Protein AF-0000000076641784 (afdb_homodimer)

Structure (mmCIF, N/CA/C/O backbone):
data_AF-0000000076641784-model_v1
#
loop_
_entity.id
_entity.type
_entity.pdbx_description
1 polymer 'Catechol 2,3-dioxygenase'
#
loop_
_atom_site.group_PDB
_atom_site.id
_atom_site.type_symbol
_atom_site.label_atom_id
_atom_site.label_alt_id
_atom_site.label_comp_id
_atom_site.label_asym_id
_atom_site.label_entity_id
_atom_site.label_seq_id
_atom_site.pdbx_PDB_ins_code
_atom_site.Cartn_x
_atom_site.Cartn_y
_atom_site.Cartn_z
_atom_site.occupancy
_atom_site.B_iso_or_equiv
_atom_site.auth_seq_id
_atom_site.auth_comp_id
_atom_site.auth_asym_id
_atom_site.auth_atom_id
_atom_site.pdbx_PDB_model_num
ATOM 1 N N . MET A 1 1 ? -18.406 -60.719 -30.938 1 53.62 1 MET A N 1
ATOM 2 C CA . MET A 1 1 ? -18.812 -59.406 -30.469 1 53.62 1 MET A CA 1
ATOM 3 C C . MET A 1 1 ? -17.891 -58.906 -29.375 1 53.62 1 MET A C 1
ATOM 5 O O . MET A 1 1 ? -17.922 -59.406 -28.25 1 53.62 1 MET A O 1
ATOM 9 N N . LEU A 1 2 ? -16.641 -58.375 -29.719 1 59.78 2 LEU A N 1
ATOM 10 C CA . LEU A 1 2 ? -15.594 -57.844 -28.859 1 59.78 2 LEU A CA 1
ATOM 11 C C . LEU A 1 2 ? -16.016 -56.531 -28.219 1 59.78 2 LEU A C 1
ATOM 13 O O . LEU A 1 2 ? -16.25 -55.531 -28.922 1 59.78 2 LEU A O 1
ATOM 17 N N . LEU A 1 3 ? -16.609 -56.562 -26.984 1 60.97 3 LEU A N 1
ATOM 18 C CA . LEU A 1 3 ? -16.922 -55.375 -26.203 1 60.97 3 LEU A CA 1
ATOM 19 C C . LEU A 1 3 ? -15.648 -54.656 -25.797 1 60.97 3 LEU A C 1
ATOM 21 O O . LEU A 1 3 ? -14.836 -55.156 -25.047 1 60.97 3 LEU A O 1
ATOM 25 N N . LEU A 1 4 ? -15.227 -53.656 -26.672 1 60.09 4 LEU A N 1
ATOM 26 C CA . LEU A 1 4 ? -14.18 -52.688 -26.281 1 60.09 4 LEU A CA 1
ATOM 27 C C . LEU A 1 4 ? -14.625 -51.875 -25.094 1 60.09 4 LEU A C 1
ATOM 29 O O . LEU A 1 4 ? -15.555 -51.062 -25.188 1 60.09 4 LEU A O 1
ATOM 33 N N . LEU A 1 5 ? -14.328 -52.344 -23.812 1 61.12 5 LEU A N 1
ATOM 34 C CA . LEU A 1 5 ? -14.477 -51.5 -22.641 1 61.12 5 LEU A CA 1
ATOM 35 C C . LEU A 1 5 ? -13.555 -50.281 -22.703 1 61.12 5 LEU A C 1
ATOM 37 O O . LEU A 1 5 ? -12.328 -50.438 -22.656 1 61.12 5 LEU A O 1
ATOM 41 N N . LEU A 1 6 ? -14.016 -49.219 -23.266 1 61.56 6 LEU A N 1
ATOM 42 C CA . LEU A 1 6 ? -13.289 -47.938 -23.109 1 61.56 6 LEU A CA 1
ATOM 43 C C . LEU A 1 6 ? -13.172 -47.562 -21.641 1 61.56 6 LEU A C 1
ATOM 45 O O . LEU A 1 6 ? -14.18 -47.312 -20.969 1 61.56 6 LEU A O 1
ATOM 49 N N . CYS A 1 7 ? -12.102 -47.938 -20.984 1 58.62 7 CYS A N 1
ATOM 50 C CA . CYS A 1 7 ? -11.797 -47.375 -19.672 1 58.62 7 CYS A CA 1
ATOM 51 C C . CYS A 1 7 ? -11.562 -45.875 -19.734 1 58.62 7 CYS A C 1
ATOM 53 O O . CYS A 1 7 ? -10.586 -45.438 -20.328 1 58.62 7 CYS A O 1
ATOM 55 N N . PHE A 1 8 ? -12.562 -45.062 -19.547 1 61.06 8 PHE A N 1
ATOM 56 C CA . PHE A 1 8 ? -12.344 -43.625 -19.312 1 61.06 8 PHE A CA 1
ATOM 57 C C . PHE A 1 8 ? -11.5 -43.406 -18.062 1 61.06 8 PHE A C 1
ATOM 59 O O . PHE A 1 8 ? -11.977 -43.594 -16.938 1 61.06 8 PHE A O 1
ATOM 66 N N . SER A 1 9 ? -10.219 -43.5 -18.188 1 54.03 9 SER A N 1
ATOM 67 C CA . SER A 1 9 ? -9.414 -43.031 -17.078 1 54.03 9 SER A CA 1
ATOM 68 C C . SER A 1 9 ? -9.781 -41.594 -16.688 1 54.03 9 SER A C 1
ATOM 70 O O . SER A 1 9 ? -9.633 -40.688 -17.5 1 54.03 9 SER A O 1
ATOM 72 N N . VAL A 1 10 ? -10.75 -41.438 -15.867 1 55.56 10 VAL A N 1
ATOM 73 C CA . VAL A 1 10 ? -10.891 -40.125 -15.234 1 55.56 10 VAL A CA 1
ATOM 74 C C . VAL A 1 10 ? -9.555 -39.688 -14.641 1 55.56 10 VAL A C 1
ATOM 76 O O . VAL A 1 10 ? -9.078 -40.281 -13.672 1 55.56 10 VAL A O 1
ATOM 79 N N . THR A 1 11 ? -8.633 -39.219 -15.414 1 52.19 11 THR A N 1
ATOM 80 C CA . THR A 1 11 ? -7.512 -38.5 -14.812 1 52.19 11 THR A CA 1
ATOM 81 C C . THR A 1 11 ? -7.996 -37.531 -13.734 1 52.19 11 THR A C 1
ATOM 83 O O . THR A 1 11 ? -8.734 -36.594 -14.031 1 52.19 11 THR A O 1
ATOM 86 N N . MET A 1 12 ? -8.203 -38.031 -12.609 1 47.44 12 MET A N 1
ATOM 87 C CA . MET A 1 12 ? -8.383 -37.094 -11.508 1 47.44 12 MET A CA 1
ATOM 88 C C . MET A 1 12 ? -7.324 -35.969 -11.547 1 47.44 12 MET A C 1
ATOM 90 O O . MET A 1 12 ? -6.145 -36.25 -11.312 1 47.44 12 MET A O 1
ATOM 94 N N . VAL A 1 13 ? -7.398 -35.062 -12.469 1 50.44 13 VAL A N 1
ATOM 95 C CA . VAL A 1 13 ? -6.539 -33.906 -12.305 1 50.44 13 VAL A CA 1
ATOM 96 C C . VAL A 1 13 ? -6.523 -33.469 -10.836 1 50.44 13 VAL A C 1
ATOM 98 O O . VAL A 1 13 ? -7.562 -33.125 -10.273 1 50.44 13 VAL A O 1
ATOM 101 N N . SER A 1 14 ? -5.812 -34.125 -10.039 1 47.94 14 SER A N 1
ATOM 102 C CA . SER A 1 14 ? -5.621 -33.625 -8.68 1 47.94 14 SER A CA 1
ATOM 103 C C . SER A 1 14 ? -5.441 -32.125 -8.664 1 47.94 14 SER A C 1
ATOM 105 O O . SER A 1 14 ? -4.539 -31.578 -9.305 1 47.94 14 SER A O 1
ATOM 107 N N . LEU A 1 15 ? -6.52 -31.406 -8.836 1 51.12 15 LEU A N 1
ATOM 108 C CA . LEU A 1 15 ? -6.332 -29.984 -8.602 1 51.12 15 LEU A CA 1
ATOM 109 C C . LEU A 1 15 ? -5.297 -29.734 -7.512 1 51.12 15 LEU A C 1
ATOM 111 O O . LEU A 1 15 ? -5.488 -30.156 -6.367 1 51.12 15 LEU A O 1
ATOM 115 N N . ALA A 1 16 ? -4.055 -29.797 -7.945 1 58.31 16 ALA A N 1
ATOM 116 C CA . ALA A 1 16 ? -3.029 -29.5 -6.945 1 58.31 16 ALA A CA 1
ATOM 117 C C . ALA A 1 16 ? -3.533 -28.5 -5.914 1 58.31 16 ALA A C 1
ATOM 119 O O . ALA A 1 16 ? -4.133 -27.484 -6.27 1 58.31 16 ALA A O 1
ATOM 120 N N . ALA A 1 17 ? -3.75 -28.938 -4.719 1 69.38 17 ALA A N 1
ATOM 121 C CA . ALA A 1 17 ? -4.234 -28.109 -3.609 1 69.38 17 ALA A CA 1
ATOM 122 C C . ALA A 1 17 ? -3.426 -26.828 -3.482 1 69.38 17 ALA A C 1
ATOM 124 O O . ALA A 1 17 ? -2.197 -26.844 -3.572 1 69.38 17 ALA A O 1
ATOM 125 N N . ILE A 1 18 ? -4.086 -25.844 -3.74 1 75.31 18 ILE A N 1
ATOM 126 C CA . ILE A 1 18 ? -3.441 -24.547 -3.504 1 75.31 18 ILE A CA 1
ATOM 127 C C . ILE A 1 18 ? -2.809 -24.547 -2.113 1 75.31 18 ILE A C 1
ATOM 129 O O . ILE A 1 18 ? -3.459 -24.891 -1.126 1 75.31 18 ILE A O 1
ATOM 133 N N . LYS A 1 19 ? -1.568 -24.391 -2.145 1 86 19 LYS A N 1
ATOM 134 C CA . LYS A 1 19 ? -0.839 -24.266 -0.886 1 86 19 LYS A CA 1
ATOM 135 C C . LYS A 1 19 ? -0.924 -22.828 -0.348 1 86 19 LYS A C 1
ATOM 137 O O . LYS A 1 19 ? -0.997 -21.875 -1.121 1 86 19 LYS A O 1
ATOM 142 N N . ASN A 1 20 ? -1.004 -22.797 0.955 1 94.81 20 ASN A N 1
ATOM 143 C CA . ASN A 1 20 ? -0.977 -21.469 1.58 1 94.81 20 ASN A CA 1
ATOM 144 C C . ASN A 1 20 ? 0.451 -21.016 1.864 1 94.81 20 ASN A C 1
ATOM 146 O O . ASN A 1 20 ? 1.082 -21.5 2.811 1 94.81 20 ASN A O 1
ATOM 150 N N . PRO A 1 21 ? 0.96 -20.109 1.053 1 96.12 21 PRO A N 1
ATOM 151 C CA . PRO A 1 21 ? 2.346 -19.672 1.241 1 96.12 21 PRO A CA 1
ATOM 152 C C . PRO A 1 21 ? 2.523 -18.797 2.479 1 96.12 21 PRO A C 1
ATOM 154 O O . PRO A 1 21 ? 3.656 -18.531 2.891 1 96.12 21 PRO A O 1
ATOM 157 N N . GLY A 1 22 ? 1.414 -18.281 3.062 1 96.56 22 GLY A N 1
ATOM 158 C CA . GLY A 1 22 ? 1.512 -17.469 4.262 1 96.56 22 GLY A CA 1
ATOM 159 C C . GLY A 1 22 ? 2.002 -16.062 3.988 1 96.56 22 GLY A C 1
ATOM 160 O O . GLY A 1 22 ? 2.863 -15.547 4.703 1 96.56 22 GLY A O 1
ATOM 161 N N . LEU A 1 23 ? 1.482 -15.445 2.961 1 97.94 23 LEU A N 1
ATOM 162 C CA . LEU A 1 23 ? 1.915 -14.109 2.545 1 97.94 23 LEU A CA 1
ATOM 163 C C . LEU A 1 23 ? 1.504 -13.062 3.572 1 97.94 23 LEU A C 1
ATOM 165 O O . LEU A 1 23 ? 0.393 -13.109 4.105 1 97.94 23 LEU A O 1
ATOM 169 N N . THR A 1 24 ? 2.426 -12.062 3.844 1 98 24 THR A N 1
ATOM 170 C CA . THR A 1 24 ? 2.121 -10.891 4.656 1 98 24 THR A CA 1
ATOM 171 C C . THR A 1 24 ? 2.703 -9.625 4.027 1 98 24 THR A C 1
ATOM 173 O O . THR A 1 24 ? 3.562 -9.711 3.148 1 98 24 THR A O 1
ATOM 176 N N . PHE A 1 25 ? 2.227 -8.523 4.449 1 98.5 25 PHE A N 1
ATOM 177 C CA . PHE A 1 25 ? 2.686 -7.234 3.945 1 98.5 25 PHE A CA 1
ATOM 178 C C . PHE A 1 25 ? 4.172 -7.039 4.227 1 98.5 25 PHE A C 1
ATOM 180 O O . PHE A 1 25 ? 4.648 -7.371 5.312 1 98.5 25 PHE A O 1
ATOM 187 N N . ASP A 1 26 ? 4.883 -6.527 3.293 1 98 26 ASP A N 1
ATOM 188 C CA . ASP A 1 26 ? 6.285 -6.16 3.473 1 98 26 ASP A CA 1
ATOM 189 C C . ASP A 1 26 ? 6.488 -4.66 3.287 1 98 26 ASP A C 1
ATOM 191 O O . ASP A 1 26 ? 6.727 -3.936 4.258 1 98 26 ASP A O 1
ATOM 195 N N . HIS A 1 27 ? 6.246 -4.184 2.119 1 98.5 27 HIS A N 1
ATOM 196 C CA . HIS A 1 27 ? 6.352 -2.748 1.887 1 98.5 27 HIS A CA 1
ATOM 197 C C . HIS A 1 27 ? 5.445 -2.305 0.742 1 98.5 27 HIS A C 1
ATOM 199 O O . HIS A 1 27 ? 4.879 -3.141 0.035 1 98.5 27 HIS A O 1
ATOM 205 N N . TYR A 1 28 ? 5.156 -1.038 0.667 1 98.88 28 TYR A N 1
ATOM 206 C CA . TYR A 1 28 ? 4.539 -0.337 -0.454 1 98.88 28 TYR A CA 1
ATOM 207 C C . TYR A 1 28 ? 5.523 0.629 -1.101 1 98.88 28 TYR A C 1
ATOM 209 O O . TYR A 1 28 ? 6.23 1.366 -0.406 1 98.88 28 TYR A O 1
ATOM 217 N N . SER A 1 29 ? 5.637 0.528 -2.379 1 98.81 29 SER A N 1
ATOM 218 C CA . SER A 1 29 ? 6.574 1.368 -3.117 1 98.81 29 SER A CA 1
ATOM 219 C C . SER A 1 29 ? 5.844 2.344 -4.031 1 98.81 29 SER A C 1
ATOM 221 O O . SER A 1 29 ? 4.891 1.966 -4.715 1 98.81 29 SER A O 1
ATOM 223 N N . ILE A 1 30 ? 6.289 3.57 -4.035 1 98.75 30 ILE A N 1
ATOM 224 C CA . ILE A 1 30 ? 5.727 4.559 -4.949 1 98.75 30 ILE A CA 1
ATOM 225 C C . ILE A 1 30 ? 6.852 5.32 -5.641 1 98.75 30 ILE A C 1
ATOM 227 O O . ILE A 1 30 ? 7.961 5.418 -5.113 1 98.75 30 ILE A O 1
ATOM 231 N N . THR A 1 31 ? 6.543 5.832 -6.828 1 98.69 31 THR A N 1
ATOM 232 C CA . THR A 1 31 ? 7.426 6.734 -7.559 1 98.69 31 THR A CA 1
ATOM 233 C C . THR A 1 31 ? 7.09 8.188 -7.246 1 98.69 31 THR A C 1
ATOM 235 O O . THR A 1 31 ? 5.922 8.578 -7.258 1 98.69 31 THR A O 1
ATOM 238 N N . VAL A 1 32 ? 8.078 8.93 -6.98 1 98.81 32 VAL A N 1
ATOM 239 C CA . VAL A 1 32 ? 7.863 10.336 -6.66 1 98.81 32 VAL A CA 1
ATOM 240 C C . VAL A 1 32 ? 8.727 11.211 -7.566 1 98.81 32 VAL A C 1
ATOM 242 O O . VAL A 1 32 ? 9.836 10.812 -7.945 1 98.81 32 VAL A O 1
ATOM 245 N N . GLU A 1 33 ? 8.297 12.375 -7.883 1 98.62 33 GLU A N 1
ATOM 246 C CA . GLU A 1 33 ? 8.984 13.273 -8.805 1 98.62 33 GLU A CA 1
ATOM 247 C C . GLU A 1 33 ? 10.195 13.93 -8.141 1 98.62 33 GLU A C 1
ATOM 249 O O . GLU A 1 33 ? 11.289 13.953 -8.711 1 98.62 33 GLU A O 1
ATOM 254 N N . ASP A 1 34 ? 10.016 14.531 -7.008 1 98.75 34 ASP A N 1
ATOM 255 C CA . ASP A 1 34 ? 11.055 15.172 -6.199 1 98.75 34 ASP A CA 1
ATOM 256 C C . ASP A 1 34 ? 11.219 14.461 -4.855 1 98.75 34 ASP A C 1
ATOM 258 O O . ASP A 1 34 ? 10.406 14.641 -3.949 1 98.75 34 ASP A O 1
ATOM 262 N N . LEU A 1 35 ? 12.258 13.68 -4.742 1 98.75 35 LEU A N 1
ATOM 263 C CA . LEU A 1 35 ? 12.477 12.805 -3.596 1 98.75 35 LEU A CA 1
ATOM 264 C C . LEU A 1 35 ? 12.555 13.609 -2.301 1 98.75 35 LEU A C 1
ATOM 266 O O . LEU A 1 35 ? 11.984 13.211 -1.284 1 98.75 35 LEU A O 1
ATOM 270 N N . ASP A 1 36 ? 13.242 14.719 -2.283 1 98.5 36 ASP A N 1
ATOM 271 C CA . ASP A 1 36 ? 13.406 15.523 -1.08 1 98.5 36 ASP A CA 1
ATOM 272 C C . ASP A 1 36 ? 12.062 16.078 -0.604 1 98.5 36 ASP A C 1
ATOM 274 O O . ASP A 1 36 ? 11.773 16.062 0.594 1 98.5 36 ASP A O 1
ATOM 278 N N . SER A 1 37 ? 11.281 16.547 -1.525 1 98.5 37 SER A N 1
ATOM 279 C CA . SER A 1 37 ? 9.961 17.062 -1.178 1 98.5 37 SER A CA 1
ATOM 280 C C . SER A 1 37 ? 9.086 15.969 -0.565 1 98.5 37 SER A C 1
ATOM 282 O O . SER A 1 37 ? 8.43 16.188 0.45 1 98.5 37 SER A O 1
ATOM 284 N N . SER A 1 38 ? 9.102 14.852 -1.213 1 98.88 38 SER A N 1
ATOM 285 C CA . SER A 1 38 ? 8.297 13.742 -0.705 1 98.88 38 SER A CA 1
ATOM 286 C C . SER A 1 38 ? 8.828 13.242 0.633 1 98.88 38 SER A C 1
ATOM 288 O O . SER A 1 38 ? 8.055 12.914 1.532 1 98.88 38 SER A O 1
ATOM 290 N N . ALA A 1 39 ? 10.102 13.164 0.73 1 98.69 39 ALA A N 1
ATOM 291 C CA . ALA A 1 39 ? 10.695 12.742 1.998 1 98.69 39 ALA A CA 1
ATOM 292 C C . ALA A 1 39 ? 10.336 13.711 3.121 1 98.69 39 ALA A C 1
ATOM 294 O O . ALA A 1 39 ? 10.078 13.289 4.25 1 98.69 39 ALA A O 1
ATOM 295 N N . ALA A 1 40 ? 10.359 14.984 2.889 1 98.12 40 ALA A N 1
ATOM 296 C CA . ALA A 1 40 ? 9.945 15.977 3.875 1 98.12 40 ALA A CA 1
ATOM 297 C C . ALA A 1 40 ? 8.484 15.781 4.273 1 98.12 40 ALA A C 1
ATOM 299 O O . ALA A 1 40 ? 8.141 15.867 5.453 1 98.12 40 ALA A O 1
ATOM 300 N N . PHE A 1 41 ? 7.68 15.461 3.326 1 98.75 41 PHE A N 1
ATOM 301 C CA . PHE A 1 41 ? 6.266 15.227 3.58 1 98.75 41 PHE A CA 1
ATOM 302 C C . PHE A 1 41 ? 6.07 14.016 4.488 1 98.75 41 PHE A C 1
ATOM 304 O O . PHE A 1 41 ? 5.441 14.117 5.543 1 98.75 41 PHE A O 1
ATOM 311 N N . TYR A 1 42 ? 6.605 12.906 4.137 1 98.81 42 TYR A N 1
ATOM 312 C CA . TYR A 1 42 ? 6.387 11.672 4.879 1 98.81 42 TYR A CA 1
ATOM 313 C C . TYR A 1 42 ? 7.168 11.672 6.188 1 98.81 42 TYR A C 1
ATOM 315 O O . TYR A 1 42 ? 6.695 11.156 7.203 1 98.81 42 TYR A O 1
ATOM 323 N N . GLY A 1 43 ? 8.336 12.195 6.188 1 98.38 43 GLY A N 1
ATOM 324 C CA . GLY A 1 43 ? 9.219 12.156 7.348 1 98.38 43 GLY A CA 1
ATOM 325 C C . GLY A 1 43 ? 8.945 13.273 8.344 1 98.38 43 GLY A C 1
ATOM 326 O O . GLY A 1 43 ? 9.039 13.062 9.555 1 98.38 43 GLY A O 1
ATOM 327 N N . GLU A 1 44 ? 8.641 14.461 7.875 1 95.88 44 GLU A N 1
ATOM 328 C CA . GLU A 1 44 ? 8.461 15.609 8.758 1 95.88 44 GLU A CA 1
ATOM 329 C C . GLU A 1 44 ? 6.98 15.875 9.031 1 95.88 44 GLU A C 1
ATOM 331 O O . GLU A 1 44 ? 6.547 15.898 10.18 1 95.88 44 GLU A O 1
ATOM 336 N N . VAL A 1 45 ? 6.215 15.977 8.039 1 96.81 45 VAL A N 1
ATOM 337 C CA . VAL A 1 45 ? 4.801 16.281 8.219 1 96.81 45 VAL A CA 1
ATOM 338 C C . VAL A 1 45 ? 4.09 15.102 8.867 1 96.81 45 VAL A C 1
ATOM 340 O O . VAL A 1 45 ? 3.371 15.266 9.859 1 96.81 45 VAL A O 1
ATOM 343 N N . LEU A 1 46 ? 4.324 13.898 8.305 1 98.38 46 LEU A N 1
ATOM 344 C CA . LEU A 1 46 ? 3.658 12.719 8.844 1 98.38 46 LEU A CA 1
ATOM 345 C C . LEU A 1 46 ? 4.477 12.109 9.977 1 98.38 46 LEU A C 1
ATOM 347 O O . LEU A 1 46 ? 3.994 11.219 10.68 1 98.38 46 LEU A O 1
ATOM 351 N N . SER A 1 47 ? 5.676 12.5 10.094 1 97.81 47 SER A N 1
ATOM 352 C CA . SER A 1 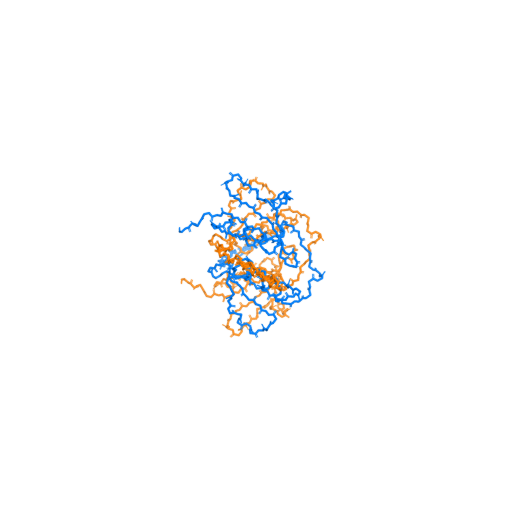47 ? 6.582 12.055 11.156 1 97.81 47 SER A CA 1
ATOM 353 C C . SER A 1 47 ? 6.848 10.555 11.062 1 97.81 47 SER A C 1
ATOM 355 O O . SER A 1 47 ? 7.012 9.891 12.086 1 97.81 47 SER A O 1
ATOM 357 N N . LEU A 1 48 ? 6.82 9.984 9.906 1 98.62 48 LEU A N 1
ATOM 358 C CA . LEU A 1 48 ? 7.273 8.609 9.75 1 98.62 48 LEU A CA 1
ATOM 359 C C . LEU A 1 48 ? 8.789 8.516 9.906 1 98.62 48 LEU A C 1
ATOM 361 O O . LEU A 1 48 ? 9.523 9.312 9.328 1 98.62 48 LEU A O 1
ATOM 365 N N . PRO A 1 49 ? 9.211 7.535 10.656 1 98.44 49 PRO A N 1
ATOM 366 C CA . PRO A 1 49 ? 10.664 7.379 10.797 1 98.44 49 PRO A CA 1
ATOM 367 C C . PRO A 1 49 ? 11.336 6.941 9.5 1 98.44 49 PRO A C 1
ATOM 369 O O . PRO A 1 49 ? 10.914 5.961 8.883 1 98.44 49 PRO A O 1
ATOM 372 N N . GLU A 1 50 ? 12.336 7.652 9.141 1 98.31 50 GLU A N 1
ATOM 373 C CA . GLU A 1 50 ? 13.148 7.18 8.023 1 98.31 50 GLU A CA 1
ATOM 374 C C . GLU A 1 50 ? 14.047 6.023 8.445 1 98.31 50 GLU A C 1
ATOM 376 O O . GLU A 1 50 ? 14.648 6.055 9.523 1 98.31 50 GLU A O 1
ATOM 381 N N . ILE A 1 51 ? 14.148 5.043 7.621 1 98.31 51 ILE A N 1
ATOM 382 C CA . ILE A 1 51 ? 14.969 3.873 7.918 1 98.31 51 ILE A CA 1
ATOM 383 C C . ILE A 1 51 ? 16.047 3.717 6.855 1 98.31 51 ILE A C 1
ATOM 385 O O . ILE A 1 51 ? 16.031 4.402 5.828 1 98.31 51 ILE A O 1
ATOM 389 N N . GLU A 1 52 ? 16.922 2.842 7.098 1 96.06 52 GLU A N 1
ATOM 390 C CA . GLU A 1 52 ? 18.047 2.633 6.176 1 96.06 52 GLU A CA 1
ATOM 391 C C . GLU A 1 52 ? 17.562 2.002 4.871 1 96.06 52 GLU A C 1
ATOM 393 O O . GLU A 1 52 ? 16.875 0.978 4.883 1 96.06 52 GLU A O 1
ATOM 398 N N . ASN A 1 53 ? 17.797 2.637 3.869 1 93.56 53 ASN A N 1
ATOM 399 C CA . ASN A 1 53 ? 17.625 2.076 2.533 1 93.56 53 ASN A CA 1
ATOM 400 C C . ASN A 1 53 ? 18.781 1.146 2.164 1 93.56 53 ASN A C 1
ATOM 402 O O . ASN A 1 53 ? 19.875 1.606 1.837 1 93.56 53 ASN A O 1
ATOM 406 N N . LYS A 1 54 ? 18.641 -0.104 1.975 1 90.19 54 LYS A N 1
ATOM 407 C CA . LYS A 1 54 ? 19.703 -1.085 1.814 1 90.19 54 LYS A CA 1
ATOM 408 C C . LYS A 1 54 ? 20.203 -1.129 0.372 1 90.19 54 LYS A C 1
ATOM 410 O O . LYS A 1 54 ? 21.25 -1.71 0.087 1 90.19 54 LYS A O 1
ATOM 415 N N . THR A 1 55 ? 19.469 -0.554 -0.545 1 90.56 55 THR A N 1
ATOM 416 C CA . THR A 1 55 ? 19.953 -0.474 -1.921 1 90.56 55 THR A CA 1
ATOM 417 C C . THR A 1 55 ? 21.125 0.497 -2.029 1 90.56 55 THR A C 1
ATOM 419 O O . THR A 1 55 ? 21.875 0.469 -3.01 1 90.56 55 THR A O 1
ATOM 422 N N . GLN A 1 56 ? 21.156 1.479 -1.145 1 90 56 GLN A N 1
ATOM 423 C CA . GLN A 1 56 ? 22.203 2.5 -1.058 1 90 56 GLN A CA 1
ATOM 424 C C . GLN A 1 56 ? 22.125 3.467 -2.236 1 90 56 GLN A C 1
ATOM 426 O O . GLN A 1 56 ? 23.078 4.191 -2.516 1 90 56 GLN A O 1
ATOM 431 N N . LYS A 1 57 ? 21.062 3.416 -2.904 1 95.38 57 LYS A N 1
ATOM 432 C CA . LYS A 1 57 ? 20.844 4.391 -3.971 1 95.38 57 LYS A CA 1
ATOM 433 C C . LYS A 1 57 ? 20.344 5.715 -3.412 1 95.38 57 LYS A C 1
ATOM 435 O O . LYS A 1 57 ? 19.406 5.734 -2.609 1 95.38 57 LYS A O 1
ATOM 440 N N . GLU A 1 58 ? 20.844 6.766 -3.871 1 96.81 58 GLU A N 1
ATOM 441 C CA . GLU A 1 58 ? 20.5 8.094 -3.377 1 96.81 58 GLU A CA 1
ATOM 442 C C . GLU A 1 58 ? 19.109 8.508 -3.846 1 96.81 58 GLU A C 1
ATOM 444 O O . GLU A 1 58 ? 18.516 9.438 -3.299 1 96.81 58 GLU A O 1
ATOM 449 N N . THR A 1 59 ? 18.609 7.832 -4.887 1 98.38 59 THR A N 1
ATOM 450 C CA . THR A 1 59 ? 17.312 8.172 -5.469 1 98.38 59 THR A CA 1
ATOM 451 C C . THR A 1 59 ? 16.188 7.402 -4.785 1 98.38 59 THR A C 1
ATOM 453 O O . THR A 1 59 ? 15.055 7.375 -5.273 1 98.38 59 THR A O 1
ATOM 456 N N . ILE A 1 60 ? 16.531 6.766 -3.666 1 98.56 60 ILE A N 1
ATOM 457 C CA . ILE A 1 60 ? 15.57 5.961 -2.93 1 98.56 60 ILE A CA 1
ATOM 458 C C . ILE A 1 60 ? 15.633 6.309 -1.444 1 98.56 60 ILE A C 1
ATOM 460 O O . ILE A 1 60 ? 16.719 6.469 -0.883 1 98.56 60 ILE A O 1
ATOM 464 N N . ARG A 1 61 ? 14.492 6.422 -0.786 1 98.69 61 ARG A N 1
ATOM 465 C CA . ARG A 1 61 ? 14.398 6.594 0.661 1 98.69 61 ARG A CA 1
ATOM 466 C C . ARG A 1 61 ? 13.273 5.738 1.239 1 98.69 61 ARG A C 1
ATOM 468 O O . ARG A 1 61 ? 12.219 5.59 0.625 1 98.69 61 ARG A O 1
ATOM 475 N N . TRP A 1 62 ? 13.523 5.207 2.389 1 98.81 62 TRP A N 1
ATOM 476 C CA . TRP A 1 62 ? 12.578 4.293 3.018 1 98.81 62 TRP A CA 1
ATOM 477 C C . TRP A 1 62 ? 12.07 4.855 4.34 1 98.81 62 TRP A C 1
ATOM 479 O O . TRP A 1 62 ? 12.82 5.5 5.074 1 98.81 62 TRP A O 1
ATOM 489 N N . PHE A 1 63 ? 10.805 4.598 4.648 1 98.88 63 PHE A N 1
ATOM 490 C CA . PHE A 1 63 ? 10.18 5.008 5.895 1 98.88 63 PHE A CA 1
ATOM 491 C C . PHE A 1 63 ? 9.445 3.84 6.543 1 98.88 63 PHE A C 1
ATOM 493 O O . PHE A 1 63 ? 8.992 2.924 5.852 1 98.88 63 PHE A O 1
ATOM 500 N N . SER A 1 64 ? 9.344 3.898 7.844 1 98.75 64 SER A N 1
ATOM 501 C CA . SER A 1 64 ? 8.625 2.873 8.594 1 98.75 64 SER A CA 1
ATOM 502 C C . SER A 1 64 ? 7.172 3.277 8.82 1 98.75 64 SER A C 1
ATOM 504 O O . SER A 1 64 ? 6.891 4.418 9.188 1 98.75 64 SER A O 1
ATOM 506 N N . MET A 1 65 ? 6.305 2.379 8.57 1 98.44 65 MET A N 1
ATOM 507 C CA . MET A 1 65 ? 4.898 2.508 8.945 1 98.44 65 MET A CA 1
ATOM 508 C C . MET A 1 65 ? 4.535 1.52 10.047 1 98.44 65 MET A C 1
ATOM 510 O O . MET A 1 65 ? 3.459 0.921 10.023 1 98.44 65 MET A O 1
ATOM 514 N N . GLY A 1 66 ? 5.387 1.205 10.922 1 96.69 66 GLY A N 1
ATOM 515 C CA . GLY A 1 66 ? 5.277 0.185 11.953 1 96.69 66 GLY A CA 1
ATOM 516 C C . GLY A 1 66 ? 6.277 -0.943 11.781 1 96.69 66 GLY A C 1
ATOM 517 O O . GLY A 1 66 ? 7.082 -0.934 10.852 1 96.69 66 GLY A O 1
ATOM 518 N N . PRO A 1 67 ? 6.281 -1.901 12.703 1 94 67 PRO A N 1
ATOM 519 C CA . PRO A 1 67 ? 7.254 -2.996 12.625 1 94 67 PRO A CA 1
ATOM 520 C C . PRO A 1 67 ? 7.145 -3.795 11.328 1 94 67 PRO A C 1
ATOM 522 O O . PRO A 1 67 ? 6.09 -4.367 11.039 1 94 67 PRO A O 1
ATOM 525 N N . HIS A 1 68 ? 8.219 -3.816 10.594 1 92.69 68 HIS A N 1
ATOM 526 C CA . HIS A 1 68 ? 8.383 -4.617 9.383 1 92.69 68 HIS A CA 1
ATOM 527 C C . HIS A 1 68 ? 7.398 -4.184 8.297 1 92.69 68 HIS A C 1
ATOM 529 O O . HIS A 1 68 ? 6.969 -5 7.484 1 92.69 68 HIS A O 1
ATOM 535 N N . MET A 1 69 ? 6.895 -3.01 8.359 1 97.81 69 MET A N 1
ATOM 536 C CA . MET A 1 69 ? 6.035 -2.395 7.352 1 97.81 69 MET A CA 1
ATOM 537 C C . MET A 1 69 ? 6.66 -1.112 6.809 1 97.81 69 MET A C 1
ATOM 539 O O . MET A 1 69 ? 6.859 -0.152 7.555 1 97.81 69 MET A O 1
ATOM 543 N N . GLU A 1 70 ? 6.941 -1.149 5.523 1 98.62 70 GLU A N 1
ATOM 544 C CA . GLU A 1 70 ? 7.773 -0.056 5.027 1 98.62 70 GLU A CA 1
ATOM 545 C C . GLU A 1 70 ? 7.098 0.667 3.863 1 98.62 70 GLU A C 1
ATOM 547 O O . GLU A 1 70 ? 6.285 0.078 3.148 1 98.62 70 GLU A O 1
ATOM 552 N N . LEU A 1 71 ? 7.359 1.896 3.711 1 98.94 71 LEU A N 1
ATOM 553 C CA . LEU A 1 71 ? 7.074 2.719 2.541 1 98.94 71 LEU A CA 1
ATOM 554 C C . LEU A 1 71 ? 8.359 3.07 1.797 1 98.94 71 LEU A C 1
ATOM 556 O O . LEU A 1 71 ? 9.289 3.623 2.385 1 98.94 71 LEU A O 1
ATOM 560 N N . HIS A 1 72 ? 8.445 2.715 0.561 1 98.88 72 HIS A N 1
ATOM 561 C CA . HIS A 1 72 ? 9.602 3.031 -0.276 1 98.88 72 HIS A CA 1
ATOM 562 C C . HIS A 1 72 ? 9.273 4.148 -1.261 1 98.88 72 HIS A C 1
ATOM 564 O O . HIS A 1 72 ? 8.305 4.055 -2.016 1 98.88 72 HIS A O 1
ATOM 570 N N . LEU A 1 73 ? 10.047 5.188 -1.18 1 98.88 73 LEU A N 1
ATOM 571 C CA . LEU A 1 73 ? 10 6.262 -2.164 1 98.88 73 LEU A CA 1
ATOM 572 C C . LEU A 1 73 ? 11.109 6.105 -3.199 1 98.88 73 LEU A C 1
ATOM 574 O O . LEU A 1 73 ? 12.281 6 -2.846 1 98.88 73 LEU A O 1
ATOM 578 N N . ILE A 1 74 ? 10.75 6.105 -4.43 1 98.69 74 ILE A N 1
ATOM 579 C CA . ILE A 1 74 ? 11.711 6 -5.531 1 98.69 74 ILE A CA 1
ATOM 580 C C . ILE A 1 74 ? 11.555 7.199 -6.461 1 98.69 74 ILE A C 1
ATOM 582 O O . ILE A 1 74 ? 10.477 7.43 -7.02 1 98.69 74 ILE A O 1
ATOM 586 N N . GLU A 1 75 ? 12.594 7.918 -6.609 1 98.81 75 GLU A N 1
ATOM 587 C CA . GLU A 1 75 ? 12.555 9.078 -7.496 1 98.81 75 GLU A CA 1
ATOM 588 C C . GLU A 1 75 ? 12.391 8.648 -8.953 1 98.81 75 GLU A C 1
ATOM 590 O O . GLU A 1 75 ? 13.062 7.73 -9.414 1 98.81 75 GLU A O 1
ATOM 595 N N . GLY A 1 76 ? 11.469 9.297 -9.594 1 98.31 76 GLY A N 1
ATOM 596 C CA . GLY A 1 76 ? 11.242 8.984 -10.992 1 98.31 76 GLY A CA 1
ATOM 597 C C . GLY A 1 76 ? 10.141 9.812 -11.617 1 98.31 76 GLY A C 1
ATOM 598 O O . GLY A 1 76 ? 9.617 10.734 -10.992 1 98.31 76 GLY A O 1
ATOM 599 N N . ASP A 1 77 ? 9.828 9.484 -12.836 1 97.62 77 ASP A N 1
ATOM 600 C CA . ASP A 1 77 ? 8.812 10.188 -13.617 1 97.62 77 ASP A CA 1
ATOM 601 C C . ASP A 1 77 ? 7.406 9.773 -13.18 1 97.62 77 ASP A C 1
ATOM 603 O O . ASP A 1 77 ? 7.062 8.586 -13.219 1 97.62 77 ASP A O 1
ATOM 607 N N . THR A 1 78 ? 6.625 10.727 -12.805 1 96.81 78 THR A N 1
ATOM 608 C CA . THR A 1 78 ? 5.289 10.43 -12.305 1 96.81 78 THR A CA 1
ATOM 609 C C . THR A 1 78 ? 4.23 10.781 -13.344 1 96.81 78 THR A C 1
ATOM 611 O O . THR A 1 78 ? 3.031 10.703 -13.07 1 96.81 78 THR A O 1
ATOM 614 N N . THR A 1 79 ? 4.559 11.148 -14.547 1 94.56 79 THR A N 1
ATOM 615 C CA . THR A 1 79 ? 3.65 11.695 -15.547 1 94.56 79 THR A CA 1
ATOM 616 C C . THR A 1 79 ? 2.619 10.656 -15.977 1 94.56 79 THR A C 1
ATOM 618 O O . THR A 1 79 ? 1.517 11.008 -16.406 1 94.56 79 THR A O 1
ATOM 621 N N . LYS A 1 80 ? 2.947 9.453 -15.859 1 90.69 80 LYS A N 1
ATOM 622 C CA . LYS A 1 80 ? 2.049 8.406 -16.328 1 90.69 80 LYS A CA 1
ATOM 623 C C . LYS A 1 80 ? 1.252 7.801 -15.18 1 90.69 80 LYS A C 1
ATOM 625 O O . LYS A 1 80 ? 0.54 6.809 -15.367 1 90.69 80 LYS A O 1
ATOM 630 N N . ILE A 1 81 ? 1.378 8.32 -14.016 1 92.88 81 ILE A N 1
ATOM 631 C CA . ILE A 1 81 ? 0.704 7.777 -12.844 1 92.88 81 ILE A CA 1
ATOM 632 C C . ILE A 1 81 ? -0.614 8.516 -12.617 1 92.88 81 ILE A C 1
ATOM 634 O O . ILE A 1 81 ? -0.643 9.742 -12.57 1 92.88 81 ILE A O 1
ATOM 638 N N . HIS A 1 82 ? -1.682 7.824 -12.602 1 92.94 82 HIS A N 1
ATOM 639 C CA . HIS A 1 82 ? -3.006 8.367 -12.312 1 92.94 82 HIS A CA 1
ATOM 640 C C . HIS A 1 82 ? -3.736 7.512 -11.281 1 92.94 82 HIS A C 1
ATOM 642 O O . HIS A 1 82 ? -3.908 6.309 -11.477 1 92.94 82 HIS A O 1
ATOM 648 N N . MET A 1 83 ? -4.133 8.133 -10.289 1 91.88 83 MET A N 1
ATOM 649 C CA . MET A 1 83 ? -4.836 7.457 -9.203 1 91.88 83 MET A CA 1
ATOM 650 C C . MET A 1 83 ? -6.102 8.219 -8.82 1 91.88 83 MET A C 1
ATOM 652 O O . MET A 1 83 ? -6.262 9.383 -9.172 1 91.88 83 MET A O 1
ATOM 656 N N . ILE A 1 84 ? -6.973 7.523 -8.203 1 94.94 84 ILE A N 1
ATO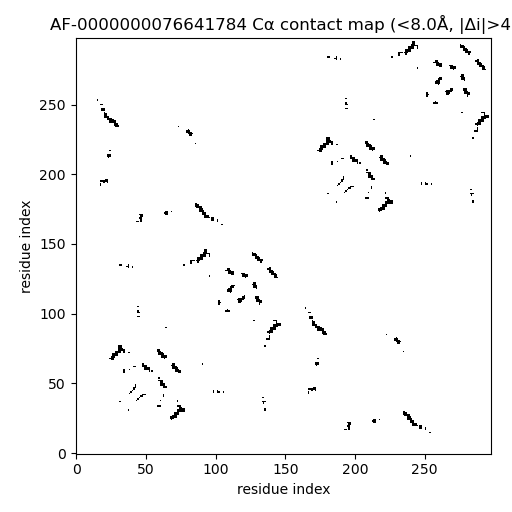M 657 C CA . ILE A 1 84 ? -8.195 8.094 -7.652 1 94.94 84 ILE A CA 1
ATOM 658 C C . ILE A 1 84 ? -8.227 7.891 -6.141 1 94.94 84 ILE A C 1
ATOM 660 O O . ILE A 1 84 ? -7.43 7.117 -5.598 1 94.94 84 ILE A O 1
ATOM 664 N N . GLN A 1 85 ? -9.102 8.57 -5.449 1 96.69 85 GLN A N 1
ATOM 665 C CA . GLN A 1 85 ? -9.148 8.539 -3.99 1 96.69 85 GLN A CA 1
ATOM 666 C C . GLN A 1 85 ? -9.383 7.125 -3.477 1 96.69 85 GLN A C 1
ATOM 668 O O . GLN A 1 85 ? -8.844 6.734 -2.438 1 96.69 85 GLN A O 1
ATOM 673 N N . ARG A 1 86 ? -10.18 6.383 -4.211 1 97.06 86 ARG A N 1
ATOM 674 C CA . ARG A 1 86 ? -10.5 5.027 -3.779 1 97.06 86 ARG A CA 1
ATOM 675 C C . ARG A 1 86 ? -9.242 4.168 -3.689 1 97.06 86 ARG A C 1
ATOM 677 O O . ARG A 1 86 ? -9.227 3.15 -2.996 1 97.06 86 ARG A O 1
ATOM 684 N N . ILE A 1 87 ? -8.25 4.516 -4.484 1 98.12 87 ILE A N 1
ATOM 685 C CA . ILE A 1 87 ? -6.93 3.906 -4.336 1 98.12 87 ILE A CA 1
ATOM 686 C C . ILE A 1 87 ? -6.094 4.719 -3.354 1 98.12 87 ILE A C 1
ATOM 688 O O . ILE A 1 87 ? -5.723 5.863 -3.639 1 98.12 87 ILE A O 1
ATOM 692 N N . HIS A 1 88 ? -5.855 4.125 -2.172 1 98.69 88 HIS A N 1
ATOM 693 C CA . HIS A 1 88 ? -5.164 4.914 -1.162 1 98.69 88 HIS A CA 1
ATOM 694 C C . HIS A 1 88 ? -4.402 4.023 -0.187 1 98.69 88 HIS A C 1
ATOM 696 O O . HIS A 1 88 ? -4.746 2.85 -0.015 1 98.69 88 HIS A O 1
ATOM 702 N N . LEU A 1 89 ? -3.34 4.578 0.352 1 98.88 89 LEU A N 1
ATOM 703 C CA . LEU A 1 89 ? -2.676 4.074 1.548 1 98.88 89 LEU A CA 1
ATOM 704 C C . LEU A 1 89 ? -3.377 4.566 2.809 1 98.88 89 LEU A C 1
ATOM 706 O O . LEU A 1 89 ? -3.547 5.773 3 1 98.88 89 LEU A O 1
ATOM 710 N N . ALA A 1 90 ? -3.777 3.678 3.65 1 98.81 90 ALA A N 1
ATOM 711 C CA . ALA A 1 90 ? -4.402 4.062 4.914 1 98.81 90 ALA A CA 1
ATOM 712 C C . ALA A 1 90 ? -3.457 3.832 6.086 1 98.81 90 ALA A C 1
ATOM 714 O O . ALA A 1 90 ? -2.891 2.746 6.234 1 98.81 90 ALA A O 1
ATOM 715 N N . LEU A 1 91 ? -3.311 4.824 6.832 1 98.75 91 LEU A N 1
ATOM 716 C CA . LEU A 1 91 ? -2.564 4.777 8.086 1 98.75 91 LEU A CA 1
ATOM 717 C C . LEU A 1 91 ? -3.496 4.957 9.281 1 98.75 91 LEU A C 1
ATOM 719 O O . LEU A 1 91 ? -4.641 5.387 9.125 1 98.75 91 LEU A O 1
ATOM 723 N N . LYS A 1 92 ? -3.01 4.559 10.383 1 98.38 92 LYS A N 1
ATOM 724 C CA . LYS A 1 92 ? -3.789 4.746 11.602 1 98.38 92 LYS A CA 1
ATOM 725 C C . LYS A 1 92 ? -2.945 5.395 12.695 1 98.38 92 LYS A C 1
ATOM 727 O O . LYS A 1 92 ? -1.717 5.309 12.672 1 98.38 92 LYS A O 1
ATOM 732 N N . THR A 1 93 ? -3.568 6.066 13.594 1 98 93 THR A N 1
ATOM 733 C CA . THR A 1 93 ? -2.949 6.723 14.734 1 98 93 THR A CA 1
ATOM 734 C C . THR A 1 93 ? -3.92 6.797 15.914 1 98 93 THR A C 1
ATOM 736 O O . THR A 1 93 ? -5.133 6.664 15.727 1 98 93 THR A O 1
ATOM 739 N N . SER A 1 94 ? -3.33 6.957 17.141 1 96.19 94 SER A N 1
ATOM 740 C CA . SER A 1 94 ? -4.164 7.258 18.297 1 96.19 94 SER A CA 1
ATOM 741 C C . SER A 1 94 ? -4.148 8.75 18.609 1 96.19 94 SER A C 1
ATOM 743 O O . SER A 1 94 ? -4.684 9.172 19.641 1 96.19 94 SER A O 1
ATOM 745 N N . ASP A 1 95 ? -3.529 9.523 17.75 1 96.69 95 ASP A N 1
ATOM 746 C CA . ASP A 1 95 ? -3.389 10.953 17.969 1 96.69 95 ASP A CA 1
ATOM 747 C C . ASP A 1 95 ? -3.639 11.742 16.688 1 96.69 95 ASP A C 1
ATOM 749 O O . ASP A 1 95 ? -2.77 12.484 16.219 1 96.69 95 ASP A O 1
ATOM 753 N N . LEU A 1 96 ? -4.848 11.633 16.219 1 97.69 96 LEU A N 1
ATOM 754 C CA . LEU A 1 96 ? -5.223 12.32 14.992 1 97.69 96 LEU A CA 1
ATOM 755 C C . LEU A 1 96 ? -5.074 13.828 15.141 1 97.69 96 LEU A C 1
ATOM 757 O O . LEU A 1 96 ? -4.699 14.516 14.188 1 97.69 96 LEU A O 1
ATOM 761 N N . ASP A 1 97 ? -5.328 14.383 16.344 1 97 97 ASP A N 1
ATOM 762 C CA . ASP A 1 97 ? -5.273 15.82 16.578 1 97 97 ASP A CA 1
ATOM 763 C C . ASP A 1 97 ? -3.873 16.359 16.312 1 97 97 ASP A C 1
ATOM 765 O O . ASP A 1 97 ? -3.721 17.438 15.727 1 97 97 ASP A O 1
ATOM 769 N N . SER A 1 98 ? -2.891 15.617 16.703 1 96.75 98 SER A N 1
ATOM 770 C CA . SER A 1 98 ? -1.521 16.031 16.422 1 96.75 98 SER A CA 1
ATOM 771 C C . SER A 1 98 ? -1.249 16.062 14.922 1 96.75 98 SER A C 1
ATOM 773 O O . SER A 1 98 ? -0.565 16.969 14.422 1 96.75 98 SER A O 1
ATOM 775 N N . LEU A 1 99 ? -1.727 15.078 14.219 1 97.88 99 LEU A N 1
ATOM 776 C CA . LEU A 1 99 ? -1.546 15.062 12.766 1 97.88 99 LEU A CA 1
ATOM 777 C C . LEU A 1 99 ? -2.211 16.266 12.125 1 97.88 99 LEU A C 1
ATOM 779 O O . LEU A 1 99 ? -1.633 16.906 11.242 1 97.88 99 LEU A O 1
ATOM 783 N N . LEU A 1 100 ? -3.42 16.547 12.586 1 97.75 100 LEU A N 1
ATOM 784 C CA . LEU A 1 100 ? -4.137 17.688 12.016 1 97.75 100 LEU A CA 1
ATOM 785 C C . LEU A 1 100 ? -3.35 18.984 12.211 1 97.75 100 LEU A C 1
ATOM 787 O O . LEU A 1 100 ? -3.266 19.812 11.297 1 97.75 100 LEU A O 1
ATOM 791 N N . LYS A 1 101 ? -2.795 19.125 13.328 1 96.88 101 LYS A N 1
ATOM 792 C CA . LYS A 1 101 ? -1.965 20.297 13.594 1 96.88 101 LYS A CA 1
ATOM 793 C C . LYS A 1 101 ? -0.767 20.359 12.656 1 96.88 101 LYS A C 1
ATOM 795 O O . LYS A 1 101 ? -0.42 21.422 12.141 1 96.88 101 LYS A O 1
ATOM 800 N N . ASN A 1 102 ? -0.112 19.219 12.5 1 97.19 102 ASN A N 1
ATOM 801 C CA . ASN A 1 102 ? 1.007 19.141 11.57 1 97.19 102 ASN A CA 1
ATOM 802 C C . ASN A 1 102 ? 0.588 19.562 10.156 1 97.19 102 ASN A C 1
ATOM 804 O O . ASN A 1 102 ? 1.3 20.312 9.492 1 97.19 102 ASN A O 1
ATOM 808 N N . LEU A 1 103 ? -0.535 18.969 9.672 1 97.88 103 LEU A N 1
ATOM 809 C CA . LEU A 1 103 ? -1.017 19.281 8.328 1 97.88 103 LEU A CA 1
ATOM 810 C C . LEU A 1 103 ? -1.3 20.766 8.172 1 97.88 103 LEU A C 1
ATOM 812 O O . LEU A 1 103 ? -0.898 21.391 7.184 1 97.88 103 LEU A O 1
ATOM 816 N N . GLU A 1 104 ? -1.896 21.344 9.109 1 96.56 104 GLU A N 1
ATOM 817 C CA . GLU A 1 104 ? -2.238 22.75 9.07 1 96.56 104 GLU A CA 1
ATOM 818 C C . GLU A 1 104 ? -0.985 23.625 9.117 1 96.56 104 GLU A C 1
ATOM 820 O O . GLU A 1 104 ? -0.858 24.578 8.352 1 96.56 104 GLU A O 1
ATOM 825 N N . ALA A 1 105 ? -0.123 23.297 9.977 1 95.62 105 ALA A N 1
ATOM 826 C CA . ALA A 1 105 ? 1.113 24.062 10.133 1 95.62 105 ALA A CA 1
ATOM 827 C C . ALA A 1 105 ? 1.929 24.062 8.844 1 95.62 105 ALA A C 1
ATOM 829 O O . ALA A 1 105 ? 2.76 24.938 8.625 1 95.62 105 ALA A O 1
ATOM 830 N N . ASN A 1 106 ? 1.71 23.062 8.031 1 96.12 106 ASN A N 1
ATOM 831 C CA . ASN A 1 106 ? 2.475 22.938 6.797 1 96.12 106 ASN A CA 1
ATOM 832 C C . ASN A 1 106 ? 1.611 23.234 5.574 1 96.12 106 ASN A C 1
ATOM 834 O O . ASN A 1 106 ? 2 22.922 4.445 1 96.12 106 ASN A O 1
ATOM 838 N N . ASP A 1 107 ? 0.459 23.703 5.789 1 96.56 107 ASP A N 1
ATOM 839 C CA . ASP A 1 107 ? -0.469 24.125 4.746 1 96.56 107 ASP A CA 1
ATOM 840 C C . ASP A 1 107 ? -0.829 22.969 3.82 1 96.56 107 ASP A C 1
ATOM 842 O O . ASP A 1 107 ? -0.877 23.125 2.6 1 96.56 107 ASP A O 1
ATOM 846 N N . ILE A 1 108 ? -0.967 21.844 4.391 1 97.75 108 ILE A N 1
ATOM 847 C CA . ILE A 1 108 ? -1.42 20.688 3.635 1 97.75 108 ILE A CA 1
ATOM 848 C C . ILE A 1 108 ? -2.943 20.594 3.68 1 97.75 108 ILE A C 1
ATOM 850 O O . ILE A 1 108 ? -3.539 20.547 4.758 1 97.75 108 ILE A O 1
ATOM 854 N N . TYR A 1 109 ? -3.512 20.562 2.539 1 98.44 109 TYR A N 1
ATOM 855 C CA . TYR A 1 109 ? -4.961 20.406 2.441 1 98.44 109 TYR A CA 1
ATOM 856 C C . TYR A 1 109 ? -5.391 19.016 2.879 1 98.44 109 TYR A C 1
ATOM 858 O O . TYR A 1 109 ? -4.742 18.016 2.539 1 98.44 109 TYR A O 1
ATOM 866 N N . TYR A 1 110 ? -6.434 18.891 3.652 1 98.75 110 TYR A N 1
ATOM 867 C CA . TYR A 1 110 ? -7.094 17.641 3.992 1 98.75 110 TYR A CA 1
ATOM 868 C C . TYR A 1 110 ? -8.609 17.812 4.035 1 98.75 110 TYR A C 1
ATOM 870 O O . TYR A 1 110 ? -9.109 18.938 4.117 1 98.75 110 TYR A O 1
ATOM 878 N N . ALA A 1 111 ? -9.328 16.703 3.943 1 98.81 111 ALA A N 1
ATOM 879 C CA . ALA A 1 111 ? -10.789 16.75 3.93 1 98.81 111 ALA A CA 1
ATOM 880 C C . ALA A 1 111 ? -11.391 15.477 4.508 1 98.81 111 ALA A C 1
ATOM 882 O O . ALA A 1 111 ? -10.688 14.469 4.668 1 98.8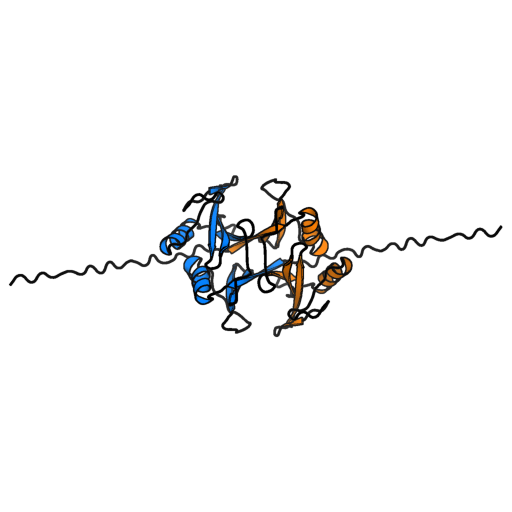1 111 ALA A O 1
ATOM 883 N N . SER A 1 112 ? -12.648 15.555 4.82 1 98.62 112 SER A N 1
ATOM 884 C CA . SER A 1 112 ? -13.406 14.359 5.18 1 98.62 112 SER A CA 1
ATOM 885 C C . SER A 1 112 ? -13.531 13.406 3.992 1 98.62 112 SER A C 1
ATOM 887 O O . SER A 1 112 ? -13.219 13.773 2.859 1 98.62 112 SER A O 1
ATOM 889 N N . ALA A 1 113 ? -14.008 12.211 4.238 1 96.88 113 ALA A N 1
ATOM 890 C CA . ALA A 1 113 ? -14.211 11.219 3.186 1 96.88 113 ALA A CA 1
ATOM 891 C C . ALA A 1 113 ? -15.164 11.742 2.117 1 96.88 113 ALA A C 1
ATOM 893 O O . ALA A 1 113 ? -15.125 11.305 0.968 1 96.88 113 ALA A O 1
ATOM 894 N N . TYR A 1 114 ? -15.922 12.703 2.459 1 95 114 TYR A N 1
ATOM 895 C CA . TYR A 1 114 ? -16.953 13.219 1.558 1 95 114 TYR A CA 1
ATOM 896 C C . TYR A 1 114 ? -16.516 14.539 0.937 1 95 114 TYR A C 1
ATOM 898 O O . TYR A 1 114 ? -17.297 15.211 0.268 1 95 114 TYR A O 1
ATOM 906 N N . GLY A 1 115 ? -15.336 14.969 1.285 1 96.94 115 GLY A N 1
ATOM 907 C CA . GLY A 1 115 ? -14.75 16.109 0.579 1 96.94 115 GLY A CA 1
ATOM 908 C C . GLY A 1 115 ? -14.93 17.422 1.312 1 96.94 115 GLY A C 1
ATOM 909 O O . GLY A 1 115 ? -14.625 18.484 0.768 1 96.94 115 GLY A O 1
ATOM 910 N N . LYS A 1 116 ? -15.461 17.391 2.523 1 98 116 LYS A N 1
ATOM 911 C CA . LYS A 1 116 ? -15.547 18.641 3.277 1 98 116 LYS A CA 1
ATOM 912 C C . LYS A 1 116 ? -14.164 19.109 3.713 1 98 116 LYS A C 1
ATOM 914 O O . LYS A 1 116 ? -13.453 18.406 4.438 1 98 116 LYS A O 1
ATOM 919 N N . PRO A 1 117 ? -13.812 20.297 3.357 1 98.31 117 PRO A N 1
ATOM 920 C CA . PRO A 1 117 ? -12.438 20.766 3.572 1 98.31 117 PRO A CA 1
ATOM 921 C C . PRO A 1 117 ? -12.109 20.969 5.051 1 98.31 117 PRO A C 1
ATOM 923 O O . PRO A 1 117 ? -12.961 21.422 5.82 1 98.31 117 PRO A O 1
ATOM 926 N N . TYR A 1 118 ? -10.938 20.578 5.387 1 98.19 118 TYR A N 1
ATOM 927 C CA . TYR A 1 118 ? -10.297 20.844 6.668 1 98.19 118 TYR A CA 1
ATOM 928 C C . TYR A 1 118 ? -11.172 20.375 7.824 1 98.19 118 TYR A C 1
ATOM 930 O O . TYR A 1 118 ? -11.32 21.078 8.828 1 98.19 118 TYR A O 1
ATOM 938 N N . THR A 1 119 ? -11.734 19.25 7.637 1 97.75 119 THR A N 1
ATOM 939 C CA . THR A 1 119 ? -12.484 18.594 8.695 1 97.75 119 THR A CA 1
ATOM 940 C C . THR A 1 119 ? -12.422 17.078 8.531 1 97.75 119 THR A C 1
ATOM 942 O O . THR A 1 119 ? -12.031 16.578 7.473 1 97.75 119 THR A O 1
ATOM 945 N N . PHE A 1 120 ? -12.703 16.375 9.625 1 98.19 120 PHE A N 1
ATOM 946 C CA . PHE A 1 120 ? -12.805 14.922 9.602 1 98.19 120 PHE A CA 1
ATOM 947 C C . PHE A 1 120 ? -14.266 14.484 9.586 1 98.19 120 PHE A C 1
ATOM 949 O O . PHE A 1 120 ? -15.164 15.281 9.883 1 98.19 120 PHE A O 1
ATOM 956 N N . ASN A 1 121 ? -14.531 13.344 9.156 1 98.12 121 ASN A N 1
ATOM 957 C CA . ASN A 1 121 ? -15.805 12.688 9.445 1 98.12 121 ASN A CA 1
ATOM 958 C C . ASN A 1 121 ? -15.641 11.586 10.492 1 98.12 121 ASN A C 1
ATOM 960 O O . ASN A 1 121 ? -14.523 11.141 10.758 1 98.12 121 ASN A O 1
ATOM 964 N N . THR A 1 122 ? -16.734 11.203 11.102 1 97.12 122 THR A N 1
ATOM 965 C CA . THR A 1 122 ? -16.766 10.07 12.023 1 97.12 122 THR A CA 1
ATOM 966 C C . THR A 1 122 ? -17.516 8.891 11.398 1 97.12 122 THR A C 1
ATOM 968 O O . THR A 1 122 ? -18.672 9.016 11 1 97.12 122 THR A O 1
ATOM 971 N N . ARG A 1 123 ? -16.844 7.816 11.344 1 94.44 123 ARG A N 1
ATOM 972 C CA . ARG A 1 123 ? -17.453 6.59 10.828 1 94.44 123 ARG A CA 1
ATOM 973 C C . ARG A 1 123 ? -18.484 6.039 11.797 1 94.44 123 ARG A C 1
ATOM 975 O O . ARG A 1 123 ? -18.516 6.426 12.969 1 94.44 123 ARG A O 1
ATOM 982 N N . PRO A 1 124 ? -19.266 5.086 11.32 1 91.12 124 PRO A N 1
ATOM 983 C CA . PRO A 1 124 ? -20.25 4.477 12.219 1 91.12 124 PRO A CA 1
ATOM 984 C C . PRO A 1 124 ? -19.609 3.797 13.43 1 91.12 124 PRO A C 1
ATOM 986 O O . PRO A 1 124 ? -20.234 3.717 14.492 1 91.12 124 PRO A O 1
ATOM 989 N N . ASP A 1 125 ? -18.469 3.41 13.289 1 90.62 125 ASP A N 1
ATOM 990 C CA . ASP A 1 125 ? -17.797 2.715 14.383 1 90.62 125 ASP A CA 1
ATOM 991 C C . ASP A 1 125 ? -17.078 3.699 15.297 1 90.62 125 ASP A C 1
ATOM 993 O O . ASP A 1 125 ? -16.281 3.297 16.156 1 90.62 125 ASP A O 1
ATOM 997 N N . GLY A 1 126 ? -17.188 4.953 15.047 1 93.94 126 GLY A N 1
ATOM 998 C CA . GLY A 1 126 ? -16.688 5.984 15.938 1 93.94 126 GLY A CA 1
ATOM 999 C C . GLY A 1 126 ? -15.305 6.484 15.547 1 93.94 126 GLY A C 1
ATOM 1000 O O . GLY A 1 126 ? -14.773 7.406 16.172 1 93.94 126 GLY A O 1
ATOM 1001 N N . ILE A 1 127 ? -14.797 5.969 14.508 1 95.88 127 ILE A N 1
ATOM 1002 C CA . ILE A 1 127 ? -13.438 6.312 14.102 1 95.88 127 ILE A CA 1
ATOM 1003 C C . ILE A 1 127 ? -13.453 7.598 13.273 1 95.88 127 ILE A C 1
ATOM 1005 O O . ILE A 1 127 ? -14.195 7.703 12.297 1 95.88 127 ILE A O 1
ATOM 1009 N N . ARG A 1 128 ? -12.688 8.586 13.688 1 98.06 128 ARG A N 1
ATOM 1010 C CA . ARG A 1 128 ? -12.477 9.766 12.859 1 98.06 128 ARG A CA 1
ATOM 1011 C C . ARG A 1 128 ? -11.555 9.461 11.688 1 98.06 128 ARG A C 1
ATOM 1013 O O . ARG A 1 128 ? -10.586 8.711 11.828 1 98.06 128 ARG A O 1
ATOM 1020 N N . GLN A 1 129 ? -11.867 10.102 10.633 1 98.06 129 GLN A N 1
ATOM 1021 C CA . GLN A 1 129 ? -11.148 9.789 9.398 1 98.06 129 GLN A CA 1
ATOM 1022 C C . GLN A 1 129 ? -10.906 11.047 8.57 1 98.06 129 GLN A C 1
ATOM 1024 O O . GLN A 1 129 ? -11.781 11.906 8.469 1 98.06 129 GLN A O 1
ATOM 1029 N N . ILE A 1 130 ? -9.758 11.133 7.938 1 98.88 130 ILE A N 1
ATOM 1030 C CA . ILE A 1 130 ? -9.461 12.211 6.996 1 98.88 130 ILE A CA 1
ATOM 1031 C C . ILE A 1 130 ? -8.773 11.633 5.758 1 98.88 130 ILE A C 1
ATOM 1033 O O . ILE A 1 130 ? -8.234 10.523 5.801 1 98.88 130 ILE A O 1
ATOM 1037 N N . TYR A 1 131 ? -8.828 12.414 4.703 1 98.88 131 TYR A N 1
ATOM 1038 C CA . TYR A 1 131 ? -8.102 12.141 3.471 1 98.88 131 TYR A CA 1
ATOM 1039 C C . TYR A 1 131 ? -7.27 13.352 3.051 1 98.88 131 TYR A C 1
ATOM 1041 O O . TYR A 1 131 ? -7.703 14.492 3.205 1 98.88 131 TYR A O 1
ATOM 1049 N N . PHE A 1 132 ? -6.156 13.109 2.498 1 98.81 132 PHE A N 1
ATOM 1050 C CA . PHE A 1 132 ? -5.316 14.117 1.861 1 98.81 132 PHE A CA 1
ATOM 1051 C C . PHE A 1 132 ? -4.371 13.477 0.851 1 98.81 132 PHE A C 1
ATOM 1053 O O . PHE A 1 132 ? -4.395 12.258 0.656 1 98.81 132 PHE A O 1
ATOM 1060 N N . GLN A 1 133 ? -3.613 14.273 0.168 1 98.44 133 GLN A N 1
ATOM 1061 C CA . GLN A 1 133 ? -2.699 13.773 -0.854 1 98.44 133 GLN A CA 1
ATOM 1062 C C . GLN A 1 133 ? -1.257 14.164 -0.538 1 98.44 133 GLN A C 1
ATOM 1064 O O . GLN A 1 133 ? -1.006 15.219 0.043 1 98.44 133 GLN A O 1
ATOM 1069 N N . ASP A 1 134 ? -0.386 13.273 -0.922 1 98.62 134 ASP A N 1
ATOM 1070 C CA . ASP A 1 134 ? 1.029 13.617 -0.837 1 98.62 134 ASP A CA 1
ATOM 1071 C C . ASP A 1 134 ? 1.44 14.539 -1.987 1 98.62 134 ASP A C 1
ATOM 1073 O O . ASP A 1 134 ? 0.61 14.906 -2.818 1 98.62 134 ASP A O 1
ATOM 1077 N N . PRO A 1 135 ? 2.668 14.969 -2.119 1 98.19 135 PRO A N 1
ATOM 1078 C CA . PRO A 1 135 ? 3.109 15.938 -3.119 1 98.19 135 PRO A CA 1
ATOM 1079 C C . PRO A 1 135 ? 2.867 15.469 -4.551 1 98.19 135 PRO A C 1
ATOM 1081 O O . PRO A 1 135 ? 2.777 16.281 -5.469 1 98.19 135 PRO A O 1
ATOM 1084 N N . ASP A 1 136 ? 2.785 14.188 -4.773 1 97.88 136 ASP A N 1
ATOM 1085 C CA . ASP A 1 136 ? 2.646 13.664 -6.129 1 97.88 136 ASP A CA 1
ATOM 1086 C C . ASP A 1 136 ? 1.215 13.203 -6.398 1 97.88 136 ASP A C 1
ATOM 1088 O O . ASP A 1 136 ? 0.934 12.602 -7.434 1 97.88 136 ASP A O 1
ATOM 1092 N N . GLY A 1 137 ? 0.366 13.352 -5.418 1 97.19 137 GLY A N 1
ATOM 1093 C CA . GLY A 1 137 ? -1.044 13.102 -5.676 1 97.19 137 GLY A CA 1
ATOM 1094 C C . GLY A 1 137 ? -1.508 11.742 -5.176 1 97.19 137 GLY A C 1
ATOM 1095 O O . GLY A 1 137 ? -2.654 11.352 -5.406 1 97.19 137 GLY A O 1
ATOM 1096 N N . TYR A 1 138 ? -0.677 10.992 -4.527 1 98.06 138 TYR A N 1
ATOM 1097 C CA . TYR A 1 138 ? -1.135 9.766 -3.891 1 98.06 138 TYR A CA 1
ATOM 1098 C C . TYR A 1 138 ? -2.092 10.07 -2.744 1 98.06 138 TYR A C 1
ATOM 1100 O O . TYR A 1 138 ? -1.841 10.969 -1.939 1 98.06 138 TYR A O 1
ATOM 1108 N N . TRP A 1 139 ? -3.154 9.328 -2.693 1 98.31 139 TRP A N 1
ATOM 1109 C CA . TRP A 1 139 ? -4.141 9.547 -1.642 1 98.31 139 TRP A CA 1
ATOM 1110 C C . TRP A 1 139 ? -3.756 8.797 -0.371 1 98.31 139 TRP A C 1
ATOM 1112 O O . TRP A 1 139 ? -3.33 7.637 -0.432 1 98.31 139 TRP A O 1
ATOM 1122 N N . ILE A 1 140 ? -3.936 9.492 0.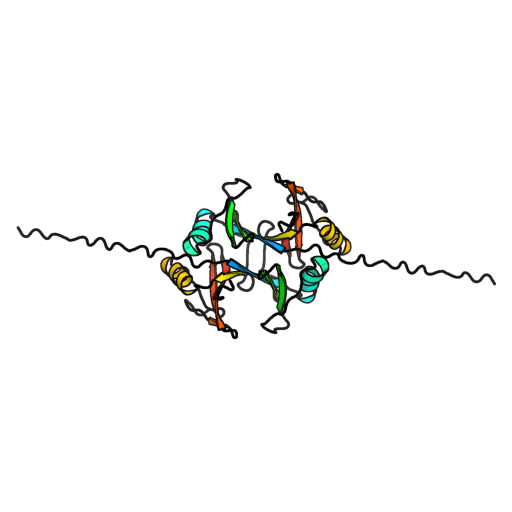738 1 98.88 140 ILE A N 1
ATOM 1123 C CA . ILE A 1 140 ? -3.688 8.938 2.064 1 98.88 140 ILE A CA 1
ATOM 1124 C C . ILE A 1 140 ? -4.934 9.102 2.934 1 98.88 140 ILE A C 1
ATOM 1126 O O . ILE A 1 140 ? -5.535 10.18 2.969 1 98.88 140 ILE A O 1
ATOM 1130 N N . GLU A 1 141 ? -5.293 8.062 3.506 1 98.88 141 GLU A N 1
ATOM 1131 C CA . GLU A 1 141 ? -6.312 8.039 4.551 1 98.88 141 GLU A CA 1
ATOM 1132 C C . GLU A 1 141 ? -5.684 7.883 5.934 1 98.88 141 GLU A C 1
ATOM 1134 O O . GLU A 1 141 ? -4.742 7.109 6.105 1 98.88 141 GLU A O 1
ATOM 1139 N N . VAL A 1 142 ? -6.203 8.625 6.918 1 98.81 142 VAL A N 1
ATOM 1140 C CA . VAL A 1 142 ? -5.75 8.367 8.281 1 98.81 142 VAL A CA 1
ATOM 1141 C C . VAL A 1 142 ? -6.957 8.156 9.195 1 98.81 142 VAL A C 1
ATOM 1143 O O . VAL A 1 142 ? -7.914 8.938 9.156 1 98.81 142 VAL A O 1
ATOM 1146 N N . ASN A 1 143 ? -6.863 7.133 9.922 1 98.44 143 ASN A N 1
ATOM 1147 C CA . ASN A 1 143 ? -7.914 6.75 10.859 1 98.44 143 ASN A CA 1
ATOM 1148 C C . ASN A 1 143 ? -7.453 6.891 12.312 1 98.44 143 ASN A C 1
ATOM 1150 O O . ASN A 1 143 ? -6.328 6.512 12.648 1 98.44 143 ASN A O 1
ATOM 1154 N N . ASP A 1 144 ? -8.289 7.422 13.164 1 98 144 ASP A N 1
ATOM 1155 C CA . ASP A 1 144 ? -8.047 7.613 14.594 1 98 144 ASP A CA 1
ATOM 1156 C C . ASP A 1 144 ? -8.391 6.355 15.383 1 98 144 ASP A C 1
ATOM 1158 O O . ASP A 1 144 ? -9.484 6.258 15.953 1 98 144 ASP A O 1
ATOM 1162 N N . VAL A 1 145 ? -7.457 5.418 15.383 1 94.5 145 VAL A N 1
ATOM 1163 C CA . VAL A 1 145 ? -7.66 4.129 16.047 1 94.5 145 VAL A CA 1
ATOM 1164 C C . VAL A 1 145 ? -6.887 4.098 17.359 1 94.5 145 VAL A C 1
ATOM 1166 O O . VAL A 1 145 ? -5.688 4.379 17.391 1 94.5 145 VAL A O 1
ATOM 1169 N N . ALA A 1 146 ? -7.691 3.83 18.375 1 82.19 146 ALA A N 1
ATOM 1170 C CA . ALA A 1 146 ? -7.059 3.758 19.688 1 82.19 146 ALA A CA 1
ATOM 1171 C C . ALA A 1 146 ? -5.938 2.723 19.703 1 82.19 146 ALA A C 1
ATOM 1173 O O . ALA A 1 146 ? -6 1.724 18.984 1 82.19 146 ALA A O 1
ATOM 1174 N N . ASP A 1 147 ? -4.801 3.088 20.281 1 66.62 147 ASP A N 1
ATOM 1175 C CA . ASP A 1 147 ? -3.643 2.205 20.391 1 66.62 147 ASP A CA 1
ATOM 1176 C C . ASP A 1 147 ? -4.043 0.849 20.969 1 66.62 147 ASP A C 1
ATOM 1178 O O . ASP A 1 147 ? -4.684 0.778 22.016 1 66.62 147 ASP A O 1
ATOM 1182 N N . GLN A 1 148 ? -4.297 -0.085 20.109 1 53.03 148 GLN A N 1
ATOM 1183 C CA 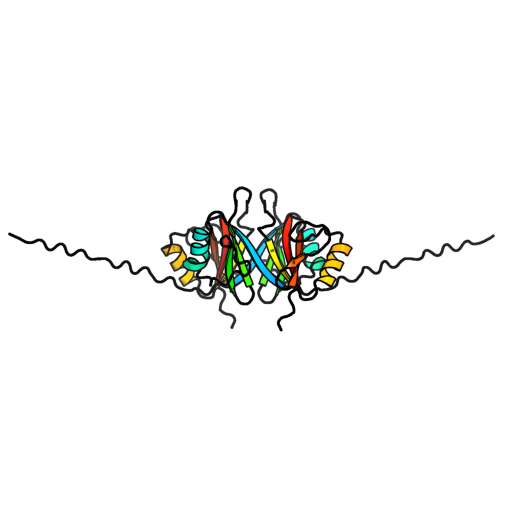. GLN A 1 148 ? -4.609 -1.374 20.703 1 53.03 148 GLN A CA 1
ATOM 1184 C C . GLN A 1 148 ? -3.355 -2.027 21.281 1 53.03 148 GLN A C 1
ATOM 1186 O O . GLN A 1 148 ? -2.379 -2.252 20.562 1 53.03 148 GLN A O 1
ATOM 1191 N N .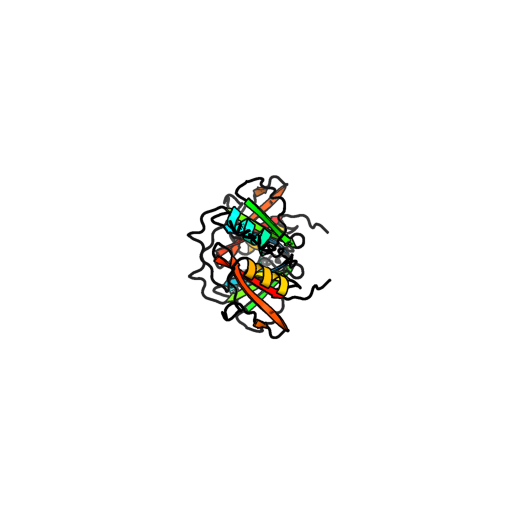 GLN A 1 149 ? -2.773 -1.562 22.312 1 41.59 149 GLN A N 1
ATOM 1192 C CA . GLN A 1 149 ? -1.667 -2.227 23 1 41.59 149 GLN A CA 1
ATOM 1193 C C . GLN A 1 149 ? -1.88 -3.736 23.047 1 41.59 149 GLN A C 1
ATOM 1195 O O . GLN A 1 149 ? -3.014 -4.207 23.156 1 41.59 149 GLN A O 1
ATOM 1200 N N . MET B 1 1 ? 16.547 65 21.281 1 52.66 1 MET B N 1
ATOM 1201 C CA . MET B 1 1 ? 16.875 63.844 20.422 1 52.66 1 MET B CA 1
ATOM 1202 C C . MET B 1 1 ? 16.266 62.562 20.969 1 52.66 1 MET B C 1
ATOM 1204 O O . MET B 1 1 ? 16.719 62.031 22 1 52.66 1 MET B O 1
ATOM 1208 N N . LEU B 1 2 ? 14.93 62.281 20.766 1 60.31 2 LEU B N 1
ATOM 1209 C CA . LEU B 1 2 ? 14.125 61.156 21.203 1 60.31 2 LEU B CA 1
ATOM 1210 C C . LEU B 1 2 ? 14.516 59.875 20.453 1 60.31 2 LEU B C 1
ATOM 1212 O O . LEU B 1 2 ? 14.367 59.812 19.219 1 60.31 2 LEU B O 1
ATOM 1216 N N . LEU B 1 3 ? 15.461 59.062 21.016 1 61.59 3 LEU B N 1
ATOM 1217 C CA . LEU B 1 3 ? 15.82 57.75 20.484 1 61.59 3 LEU B CA 1
ATOM 1218 C C . LEU B 1 3 ? 14.633 56.812 20.562 1 61.59 3 LEU B C 1
ATOM 1220 O O . LEU B 1 3 ? 14.195 56.438 21.656 1 61.59 3 LEU B O 1
ATOM 1224 N N . LEU B 1 4 ? 13.789 56.719 19.453 1 60.62 4 LEU B N 1
ATOM 1225 C CA . LEU B 1 4 ? 12.789 55.688 19.312 1 60.62 4 LEU B CA 1
ATOM 1226 C C . LEU B 1 4 ? 13.461 54.312 19.234 1 60.62 4 LEU B C 1
ATOM 1228 O O . LEU B 1 4 ? 14.172 54.031 18.266 1 60.62 4 LEU B O 1
ATOM 1232 N N . LEU B 1 5 ? 13.68 53.594 20.391 1 61.41 5 LEU B N 1
ATOM 1233 C CA . LEU B 1 5 ? 14.07 52.188 20.391 1 61.41 5 LEU B CA 1
ATOM 1234 C C . LEU B 1 5 ? 13 51.344 19.734 1 61.41 5 LEU B C 1
ATOM 1236 O O . LEU B 1 5 ? 11.891 51.219 20.266 1 61.41 5 LEU B O 1
ATOM 1240 N N . LEU B 1 6 ? 13.047 51.156 18.422 1 61.47 6 LEU B N 1
ATOM 1241 C CA . LEU B 1 6 ? 12.227 50.125 17.812 1 61.47 6 LEU B CA 1
ATOM 1242 C C . LEU B 1 6 ? 12.531 48.75 18.406 1 61.47 6 LEU B C 1
ATOM 1244 O O . LEU B 1 6 ? 13.648 48.25 18.266 1 61.47 6 LEU B O 1
ATOM 1248 N N . CYS B 1 7 ? 11.82 48.344 19.422 1 58.34 7 CYS B N 1
ATOM 1249 C CA . CYS B 1 7 ? 11.883 46.938 19.875 1 58.34 7 CYS B CA 1
ATOM 1250 C C . CYS B 1 7 ? 11.406 46 18.797 1 58.34 7 CYS B C 1
ATOM 1252 O O . CYS B 1 7 ? 10.234 46 18.422 1 58.34 7 CYS B O 1
ATOM 1254 N N . PHE B 1 8 ? 12.266 45.5 17.938 1 60.78 8 PHE B N 1
ATOM 1255 C CA . PHE B 1 8 ? 11.906 44.375 17.078 1 60.78 8 PHE B CA 1
ATOM 1256 C C . PHE B 1 8 ? 11.492 43.156 17.922 1 60.78 8 PHE B C 1
ATOM 1258 O O . PHE B 1 8 ? 12.336 42.5 18.547 1 60.78 8 PHE B O 1
ATOM 1265 N N . SER B 1 9 ? 10.273 43.125 18.328 1 54.53 9 SER B N 1
ATOM 1266 C CA . SER B 1 9 ? 9.82 41.844 18.875 1 54.53 9 SER B CA 1
ATOM 1267 C C . SER B 1 9 ? 10.078 40.688 17.922 1 54.53 9 SER B C 1
ATOM 1269 O O . SER B 1 9 ? 9.539 40.688 16.812 1 54.53 9 SER B O 1
ATOM 1271 N N . VAL B 1 10 ? 11.203 40.094 17.938 1 55.62 10 VAL B N 1
ATOM 1272 C CA . VAL B 1 10 ? 11.344 38.812 17.281 1 55.62 10 VAL B CA 1
ATOM 1273 C C . VAL B 1 10 ? 10.219 37.875 17.734 1 55.62 10 VAL B C 1
ATOM 1275 O O . VAL B 1 10 ? 10.172 37.469 18.906 1 55.62 10 VAL B O 1
ATOM 1278 N N . THR B 1 11 ? 9.039 38.031 17.234 1 52.28 11 THR B N 1
ATOM 1279 C CA . THR B 1 11 ? 8.086 36.938 17.422 1 52.28 11 THR B CA 1
ATOM 1280 C C . THR B 1 11 ? 8.742 35.594 17.156 1 52.28 11 THR B C 1
ATOM 1282 O O . THR B 1 11 ? 9.211 35.312 16.047 1 52.28 11 THR B O 1
ATOM 1285 N N . MET B 1 12 ? 9.391 35.094 18.109 1 47 12 MET B N 1
ATOM 1286 C CA . MET B 1 12 ? 9.773 33.688 17.984 1 47 12 MET B CA 1
ATOM 1287 C C . MET B 1 12 ? 8.602 32.844 17.469 1 47 12 MET B C 1
ATOM 1289 O O . MET B 1 12 ? 7.609 32.656 18.172 1 47 12 MET B O 1
ATOM 1293 N N . VAL B 1 13 ? 8.242 32.969 16.219 1 49.81 13 VAL B N 1
ATOM 1294 C CA . VAL B 1 13 ? 7.332 31.922 15.719 1 49.81 13 VAL B CA 1
ATOM 1295 C C . VAL B 1 13 ? 7.738 30.562 16.266 1 49.81 13 VAL B C 1
ATOM 1297 O O . VAL B 1 13 ? 8.852 30.094 16.016 1 49.81 13 VAL B O 1
ATOM 1300 N N . SER B 1 14 ? 7.445 30.266 17.438 1 47.78 14 SER B N 1
ATOM 1301 C CA . SER B 1 14 ? 7.641 28.891 17.922 1 47.78 14 SER B CA 1
ATOM 1302 C C . SER B 1 14 ? 7.27 27.875 16.844 1 47.78 14 SER B C 1
ATOM 1304 O O . SER B 1 14 ? 6.129 27.844 16.375 1 47.78 14 SER B O 1
ATOM 1306 N N . LEU B 1 15 ? 8.109 27.75 15.852 1 51.22 15 LEU B N 1
ATOM 1307 C CA . LEU B 1 15 ? 7.812 26.609 14.969 1 51.22 15 LEU B CA 1
ATOM 1308 C C . LEU B 1 15 ? 7.172 25.469 15.75 1 51.22 15 LEU B C 1
ATOM 1310 O O . LEU B 1 15 ? 7.785 24.922 16.672 1 51.22 15 LEU B O 1
ATOM 1314 N N . ALA B 1 16 ? 5.852 25.641 15.953 1 57.62 16 ALA B N 1
ATOM 1315 C CA . ALA B 1 16 ? 5.172 24.562 16.656 1 57.62 16 ALA B CA 1
ATOM 1316 C C . ALA B 1 16 ? 5.828 23.219 16.344 1 57.62 16 ALA B C 1
ATOM 1318 O O . ALA B 1 16 ? 6.098 22.906 15.18 1 57.62 16 ALA B O 1
ATOM 1319 N N . ALA B 1 17 ? 6.5 22.656 17.266 1 68.69 17 ALA B N 1
ATOM 1320 C CA . ALA B 1 17 ? 7.191 21.375 17.156 1 68.69 17 ALA B CA 1
ATOM 1321 C C . ALA B 1 17 ? 6.281 20.312 16.531 1 68.69 17 ALA B C 1
ATOM 1323 O O . ALA B 1 17 ? 5.105 20.219 16.891 1 68.69 17 ALA B O 1
ATOM 1324 N N . ILE B 1 18 ? 6.672 19.953 15.438 1 74.88 18 ILE B N 1
ATOM 1325 C CA . ILE B 1 18 ? 5.953 18.844 14.828 1 74.88 18 ILE B CA 1
ATOM 1326 C C . ILE B 1 18 ? 5.801 17.703 15.836 1 74.88 18 ILE B C 1
ATOM 1328 O O . ILE B 1 18 ? 6.777 17.297 16.469 1 74.88 18 ILE B O 1
ATOM 1332 N N . LYS B 1 19 ? 4.602 17.469 16.109 1 85.56 19 LYS B N 1
ATOM 1333 C CA . LYS B 1 19 ? 4.297 16.328 16.984 1 85.56 19 LYS B CA 1
ATOM 1334 C C . LYS B 1 19 ? 4.332 15.016 16.219 1 85.56 19 LYS B C 1
ATOM 1336 O O . LYS B 1 19 ? 3.998 14.977 15.031 1 85.56 19 LYS B O 1
ATOM 1341 N N . ASN B 1 20 ? 4.828 14.039 16.906 1 94.69 20 ASN B N 1
ATOM 1342 C CA . ASN B 1 20 ? 4.805 12.711 16.297 1 94.69 20 ASN B CA 1
ATOM 1343 C C . ASN B 1 20 ? 3.492 11.984 16.594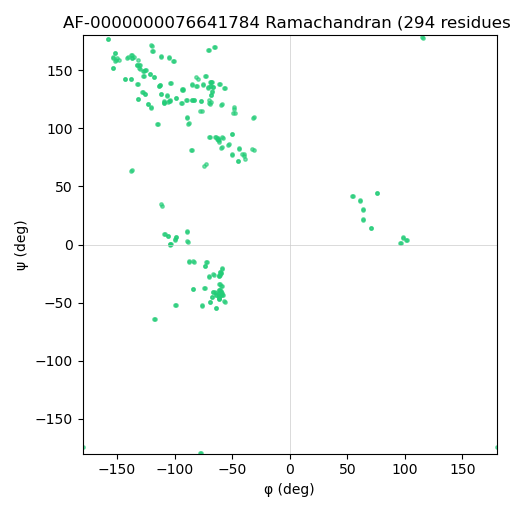 1 94.69 20 ASN B C 1
ATOM 1345 O O . ASN B 1 20 ? 3.279 11.5 17.703 1 94.69 20 ASN B O 1
ATOM 1349 N N . PRO B 1 21 ? 2.623 11.906 15.602 1 96.19 21 PRO B N 1
ATOM 1350 C CA . PRO B 1 21 ? 1.324 11.273 15.836 1 96.19 21 PRO B CA 1
ATOM 1351 C C . PRO B 1 21 ? 1.426 9.758 15.977 1 96.19 21 PRO B C 1
ATOM 1353 O O . PRO B 1 21 ? 0.461 9.102 16.375 1 96.19 21 PRO B O 1
ATOM 1356 N N . GLY B 1 22 ? 2.566 9.164 15.578 1 96.56 22 GLY B N 1
ATOM 1357 C CA . GLY B 1 22 ? 2.74 7.723 15.711 1 96.56 22 GLY B CA 1
ATOM 1358 C C . GLY B 1 22 ? 1.982 6.93 14.664 1 96.56 22 GLY B C 1
ATOM 1359 O O . GLY B 1 22 ? 1.332 5.934 14.984 1 96.56 22 GLY B O 1
ATOM 1360 N N . LEU B 1 23 ? 2.045 7.363 13.438 1 97.94 23 LEU B N 1
ATOM 1361 C CA . LEU B 1 23 ? 1.307 6.734 12.352 1 97.94 23 LEU B CA 1
ATOM 1362 C C . LEU B 1 23 ? 1.863 5.348 12.047 1 97.94 23 LEU B C 1
ATOM 1364 O O . LEU B 1 23 ? 3.08 5.152 12.039 1 97.94 23 LEU B O 1
ATOM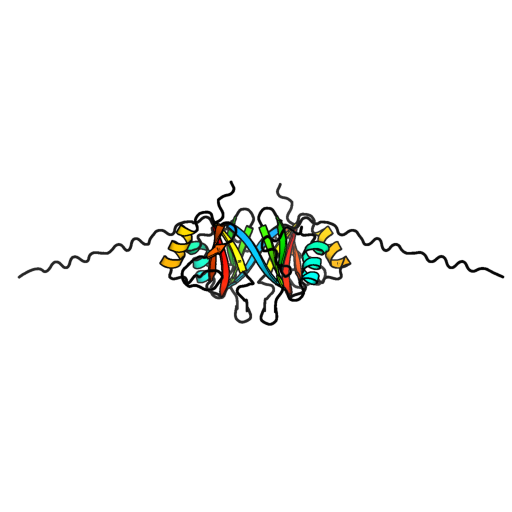 1368 N N . THR B 1 24 ? 0.937 4.359 11.766 1 98.06 24 THR B N 1
ATOM 1369 C CA . THR B 1 24 ? 1.309 3.033 11.281 1 98.06 24 THR B CA 1
ATOM 1370 C C . THR B 1 24 ? 0.371 2.58 10.172 1 98.06 24 THR B C 1
ATOM 1372 O O . THR B 1 24 ? -0.708 3.15 9.984 1 98.06 24 THR B O 1
ATOM 1375 N N . PHE B 1 25 ? 0.783 1.609 9.438 1 98.5 25 PHE B N 1
ATOM 1376 C CA . PHE B 1 25 ? -0.002 1.064 8.336 1 98.5 25 PHE B CA 1
ATOM 1377 C C . PHE B 1 25 ? -1.327 0.504 8.844 1 98.5 25 PHE B C 1
ATOM 1379 O O . PHE B 1 25 ? -1.373 -0.149 9.891 1 98.5 25 PHE B O 1
ATOM 1386 N N . ASP B 1 26 ? -2.369 0.748 8.148 1 98.06 26 ASP B N 1
ATOM 1387 C CA . ASP B 1 26 ? -3.674 0.162 8.445 1 98.06 26 ASP B CA 1
ATOM 1388 C C . ASP B 1 26 ? -4.152 -0.716 7.289 1 98.06 26 ASP B C 1
ATOM 1390 O O . ASP B 1 26 ? -4.168 -1.943 7.402 1 98.06 26 ASP B O 1
ATOM 1394 N N . HIS B 1 27 ? -4.375 -0.121 6.16 1 98.56 27 HIS B N 1
ATOM 1395 C CA . HIS B 1 27 ? -4.766 -0.907 4.996 1 98.56 27 HIS B CA 1
ATOM 1396 C C . HIS B 1 27 ? -4.355 -0.216 3.701 1 98.56 27 HIS B C 1
ATOM 1398 O O . HIS B 1 27 ? -3.93 0.941 3.719 1 98.56 27 HIS B O 1
ATOM 1404 N N . TYR B 1 28 ? -4.289 -0.949 2.631 1 98.88 28 TYR B N 1
ATOM 1405 C CA . TYR B 1 28 ? -4.18 -0.487 1.251 1 98.88 28 TYR B CA 1
ATOM 1406 C C . TYR B 1 28 ? -5.453 -0.791 0.473 1 98.88 28 TYR B C 1
ATOM 1408 O O . TYR B 1 28 ? -6 -1.894 0.564 1 98.88 28 TYR B O 1
ATOM 1416 N N . SER B 1 29 ? -5.957 0.203 -0.176 1 98.81 29 SER B N 1
ATOM 1417 C CA . SER B 1 29 ? -7.199 0.057 -0.931 1 98.81 29 SER B CA 1
ATOM 1418 C C . SER B 1 29 ? -6.953 0.199 -2.43 1 98.81 29 SER B C 1
ATOM 1420 O O . SER B 1 29 ? -6.23 1.097 -2.863 1 98.81 29 SER B O 1
ATOM 1422 N N . ILE B 1 30 ? -7.559 -0.676 -3.193 1 98.75 30 ILE B N 1
ATOM 1423 C CA . ILE B 1 30 ? -7.473 -0.565 -4.645 1 98.75 30 ILE B CA 1
ATOM 1424 C C . ILE B 1 30 ? -8.867 -0.718 -5.258 1 98.75 30 ILE B C 1
ATOM 1426 O O . ILE B 1 30 ? -9.75 -1.333 -4.656 1 98.75 30 ILE B O 1
ATOM 1430 N N . THR B 1 31 ? -9.023 -0.138 -6.434 1 98.75 31 THR B N 1
ATOM 1431 C CA . THR B 1 31 ? -10.219 -0.321 -7.246 1 98.75 31 THR B CA 1
ATOM 1432 C C . THR B 1 31 ? -10.023 -1.459 -8.242 1 98.75 31 THR B C 1
ATOM 1434 O O . THR B 1 31 ? -8.992 -1.532 -8.914 1 98.75 31 THR B O 1
ATOM 1437 N N . VAL B 1 32 ? -10.977 -2.289 -8.328 1 98.81 32 VAL B N 1
ATOM 1438 C CA . VAL B 1 32 ? -10.883 -3.418 -9.25 1 98.81 32 VAL B CA 1
ATOM 1439 C C . VAL B 1 32 ? -12.117 -3.453 -10.148 1 98.81 32 VAL B C 1
ATOM 1441 O O . VAL B 1 32 ? -13.211 -3.08 -9.727 1 98.81 32 VAL B O 1
ATOM 1444 N N . GLU B 1 33 ? -11.992 -3.916 -11.336 1 98.62 33 GLU B N 1
ATOM 1445 C CA . GLU B 1 33 ? -13.062 -3.92 -12.32 1 98.62 33 GLU B CA 1
ATOM 1446 C C . GLU B 1 33 ? -14.078 -5.027 -12.031 1 98.62 33 GLU B C 1
ATOM 1448 O O . GLU B 1 33 ? -15.281 -4.789 -12.031 1 98.62 33 GLU B O 1
ATOM 1453 N N . ASP B 1 34 ? -13.633 -6.238 -11.875 1 98.75 34 ASP B N 1
ATOM 1454 C CA . ASP B 1 34 ? -14.43 -7.414 -11.531 1 98.75 34 ASP B CA 1
ATOM 1455 C C . ASP B 1 34 ? -14.047 -7.961 -10.164 1 98.75 34 ASP B C 1
ATOM 1457 O O . ASP B 1 34 ? -13.016 -8.625 -10.016 1 98.75 34 ASP B O 1
ATOM 1461 N N . LEU B 1 35 ? -14.875 -7.695 -9.18 1 98.75 35 LEU B N 1
ATOM 1462 C CA . LEU B 1 35 ? -14.578 -7.996 -7.781 1 98.75 35 LEU B CA 1
ATOM 1463 C C . LEU B 1 35 ? -14.352 -9.492 -7.582 1 98.75 35 LEU B C 1
ATOM 1465 O O . LEU B 1 35 ? -13.43 -9.898 -6.867 1 98.75 35 LEU B O 1
ATOM 1469 N N . ASP B 1 36 ? -15.148 -10.336 -8.172 1 98.5 36 ASP B N 1
ATOM 1470 C CA . ASP B 1 36 ? -15.031 -11.781 -8 1 98.5 36 ASP B CA 1
ATOM 1471 C C . ASP B 1 36 ? -13.703 -12.297 -8.562 1 98.5 36 ASP B C 1
ATOM 1473 O O . ASP B 1 36 ? -13.047 -13.133 -7.941 1 98.5 36 ASP B O 1
ATOM 1477 N N . SER B 1 37 ? -13.344 -11.812 -9.703 1 98.5 37 SER B N 1
ATOM 1478 C CA . SER B 1 37 ? -12.07 -12.203 -10.297 1 98.5 37 SER B CA 1
ATOM 1479 C C . SER B 1 37 ? -10.898 -11.805 -9.414 1 98.5 37 SER B C 1
ATOM 1481 O O . SER B 1 37 ? -9.984 -12.602 -9.188 1 98.5 37 SER B O 1
ATOM 1483 N N . SER B 1 38 ? -10.961 -10.594 -8.969 1 98.88 38 SER B N 1
ATOM 1484 C CA . SER B 1 38 ? -9.875 -10.125 -8.102 1 98.88 38 SER B CA 1
ATOM 1485 C C . SER B 1 38 ? -9.867 -10.859 -6.773 1 98.88 38 SER B C 1
ATOM 1487 O O . SER B 1 38 ? -8.805 -11.195 -6.25 1 98.88 38 SER B O 1
ATOM 1489 N N . ALA B 1 39 ? -11.016 -11.07 -6.25 1 98.69 39 ALA B N 1
ATOM 1490 C CA . ALA B 1 39 ? -11.102 -11.82 -4.996 1 98.69 39 ALA B CA 1
ATOM 1491 C C . ALA B 1 39 ? -10.547 -13.227 -5.164 1 98.69 39 ALA B C 1
ATOM 1493 O O . ALA B 1 39 ? -9.875 -13.75 -4.273 1 98.69 39 ALA B O 1
ATOM 1494 N N . ALA B 1 40 ? -10.836 -13.898 -6.23 1 98.12 40 ALA B N 1
ATOM 1495 C CA . ALA B 1 40 ? -10.273 -15.219 -6.516 1 98.12 40 ALA B CA 1
ATOM 1496 C C . ALA B 1 40 ? -8.75 -15.164 -6.602 1 98.12 40 ALA B C 1
ATOM 1498 O O . ALA B 1 40 ? -8.062 -16.047 -6.078 1 98.12 40 ALA B O 1
ATOM 1499 N N . PHE B 1 41 ? -8.266 -14.141 -7.191 1 98.75 41 PHE B N 1
ATOM 1500 C CA . PHE B 1 41 ? -6.82 -13.969 -7.324 1 98.75 41 PHE B CA 1
ATOM 1501 C C . PHE B 1 41 ? -6.168 -13.812 -5.957 1 98.75 41 PHE B C 1
ATOM 1503 O O . PHE B 1 41 ? -5.25 -14.562 -5.613 1 98.75 41 PHE B O 1
ATOM 1510 N N . TYR B 1 42 ? -6.609 -12.891 -5.172 1 98.81 42 TYR B N 1
ATOM 1511 C CA . TYR B 1 42 ? -5.98 -12.594 -3.891 1 98.81 42 TYR B CA 1
ATOM 1512 C C . TYR B 1 42 ? -6.289 -13.68 -2.867 1 98.81 42 TYR B C 1
ATOM 1514 O O . TYR B 1 42 ? -5.441 -14.023 -2.037 1 98.81 42 TYR B O 1
ATOM 1522 N N . GLY B 1 43 ? -7.461 -14.203 -2.873 1 98.38 43 GLY B N 1
ATOM 1523 C CA . GLY B 1 43 ? -7.902 -15.164 -1.876 1 98.38 43 GLY B CA 1
ATOM 1524 C C . GLY B 1 43 ? -7.496 -16.594 -2.197 1 98.38 43 GLY B C 1
ATOM 1525 O O . GLY B 1 43 ? -7.16 -17.359 -1.299 1 98.38 43 GLY B O 1
ATOM 1526 N N . GLU B 1 44 ? -7.539 -16.984 -3.455 1 95.94 44 GLU B N 1
ATOM 1527 C CA . GLU B 1 44 ? -7.262 -18.359 -3.836 1 95.94 44 GLU B CA 1
ATOM 1528 C C . GLU B 1 44 ? -5.836 -18.516 -4.352 1 95.94 44 GLU B C 1
ATOM 1530 O O . GLU B 1 44 ? -5.066 -19.328 -3.834 1 95.94 44 GLU B O 1
ATOM 1535 N N . VAL B 1 45 ? -5.449 -17.734 -5.266 1 96.88 45 VAL B N 1
ATOM 1536 C CA . VAL B 1 45 ? -4.117 -17.859 -5.84 1 96.88 45 VAL B CA 1
ATOM 1537 C C . VAL B 1 45 ? -3.066 -17.453 -4.809 1 96.88 45 VAL B C 1
ATOM 1539 O O . VAL B 1 45 ? -2.102 -18.188 -4.574 1 96.88 45 VAL B O 1
ATOM 1542 N N . LEU B 1 46 ? -3.281 -16.281 -4.18 1 98.38 46 LEU B N 1
ATOM 1543 C CA . LEU B 1 46 ? -2.309 -15.812 -3.203 1 98.38 46 LEU B CA 1
ATOM 1544 C C . LEU B 1 46 ? -2.615 -16.375 -1.817 1 98.38 46 LEU B C 1
ATOM 1546 O O . LEU B 1 46 ? -1.805 -16.234 -0.896 1 98.38 46 LEU B O 1
ATOM 1550 N N . SER B 1 47 ? -3.762 -16.891 -1.65 1 97.88 47 SER B N 1
ATOM 1551 C CA . SER B 1 47 ? -4.203 -17.516 -0.409 1 97.88 47 SER B CA 1
ATOM 1552 C C . SER B 1 47 ? -4.254 -16.516 0.733 1 97.88 47 SER B C 1
ATOM 1554 O O . SER B 1 47 ? -3.975 -16.859 1.885 1 97.88 47 SER B O 1
ATOM 1556 N N . LEU B 1 48 ? -4.52 -15.281 0.468 1 98.62 48 LEU B N 1
ATOM 1557 C CA . LEU B 1 48 ? -4.785 -14.336 1.541 1 98.62 48 LEU B CA 1
ATOM 1558 C C . LEU B 1 48 ? -6.133 -14.609 2.191 1 98.62 48 LEU B C 1
ATOM 1560 O O . LEU B 1 48 ? -7.133 -14.82 1.498 1 98.62 48 LEU B O 1
ATOM 1564 N N . PRO B 1 49 ? -6.145 -14.57 3.496 1 98.44 49 PRO B N 1
ATOM 1565 C CA . PRO B 1 49 ? -7.43 -14.789 4.164 1 98.44 49 PRO B CA 1
ATOM 1566 C C . PRO B 1 49 ? -8.414 -13.641 3.938 1 98.44 49 PRO B C 1
ATOM 1568 O O . PRO B 1 49 ? -8.07 -12.477 4.152 1 98.44 49 PRO B O 1
ATOM 1571 N N . GLU B 1 50 ? -9.578 -14 3.516 1 98.31 50 GLU B N 1
ATOM 1572 C CA . GLU B 1 50 ? -10.633 -12.984 3.467 1 98.31 50 GLU B CA 1
ATOM 1573 C C . GLU B 1 50 ? -11.164 -12.672 4.863 1 98.31 50 GLU B C 1
ATOM 1575 O O . GLU B 1 50 ? -11.375 -13.578 5.668 1 98.31 50 GLU B O 1
ATOM 1580 N N . ILE B 1 51 ? -11.367 -11.422 5.137 1 98.31 51 ILE B N 1
ATOM 1581 C CA . ILE B 1 51 ? -11.859 -11 6.441 1 98.31 51 ILE B CA 1
ATOM 1582 C C . ILE B 1 51 ? -13.195 -10.273 6.273 1 98.31 51 ILE B C 1
ATOM 1584 O O . ILE B 1 51 ? -13.602 -9.961 5.156 1 98.31 51 ILE B O 1
ATOM 1588 N N . GLU B 1 52 ? -13.812 -10.023 7.336 1 96.06 52 GLU B N 1
ATOM 1589 C CA . GLU B 1 52 ? -15.117 -9.375 7.305 1 96.06 52 GLU B CA 1
ATOM 1590 C C . GLU B 1 52 ? -15.008 -7.922 6.844 1 96.06 52 GLU B C 1
ATOM 1592 O O . GLU B 1 52 ? -14.211 -7.152 7.391 1 96.06 52 GLU B O 1
ATOM 1597 N N . ASN B 1 53 ? -15.633 -7.633 5.863 1 93.81 53 ASN B N 1
ATOM 1598 C CA . ASN B 1 53 ? -15.828 -6.25 5.434 1 93.81 53 ASN B CA 1
ATOM 1599 C C . ASN B 1 53 ? -16.875 -5.543 6.277 1 93.81 53 ASN B C 1
ATOM 1601 O O . ASN B 1 53 ? -18.078 -5.762 6.102 1 93.81 53 ASN B O 1
ATOM 1605 N N . LYS B 1 54 ? -16.625 -4.559 7.047 1 90.31 54 LYS B N 1
ATOM 1606 C CA . LYS B 1 54 ? -17.516 -3.959 8.023 1 90.31 54 LYS B CA 1
ATOM 1607 C C . LYS B 1 54 ? -18.438 -2.932 7.367 1 90.31 54 LYS B C 1
ATOM 1609 O O . LYS B 1 54 ? -19.422 -2.492 7.969 1 90.31 54 LYS B O 1
ATOM 1614 N N . THR B 1 55 ? -18.141 -2.523 6.164 1 90.75 55 THR B N 1
ATOM 1615 C CA . THR B 1 55 ? -19.047 -1.626 5.453 1 90.75 55 THR B CA 1
ATOM 1616 C C . THR B 1 55 ? -20.328 -2.355 5.043 1 90.75 55 THR B C 1
ATOM 1618 O O . THR B 1 55 ? -21.328 -1.721 4.73 1 90.75 55 THR B O 1
ATOM 1621 N N . GLN B 1 56 ? -20.219 -3.666 4.855 1 90.19 56 GLN B N 1
ATOM 1622 C CA . GLN B 1 56 ? -21.328 -4.555 4.484 1 90.19 56 GLN B CA 1
ATOM 1623 C C . GLN B 1 56 ? -21.766 -4.301 3.047 1 90.19 56 GLN B C 1
ATOM 1625 O O . GLN B 1 56 ? -22.859 -4.715 2.652 1 90.19 56 GLN B O 1
ATOM 1630 N N . LYS B 1 57 ? -21 -3.627 2.346 1 95.44 57 LYS B N 1
ATOM 1631 C CA . LYS B 1 57 ? -21.281 -3.443 0.927 1 95.44 57 LYS B CA 1
ATOM 1632 C C . LYS B 1 57 ? -20.828 -4.645 0.11 1 95.44 57 LYS B C 1
ATOM 1634 O O . LYS B 1 57 ? -19.703 -5.117 0.27 1 95.44 57 LYS B O 1
ATOM 1639 N N . GLU B 1 58 ? -21.609 -5.07 -0.782 1 96.81 58 GLU B N 1
ATOM 1640 C CA . GLU B 1 58 ? -21.312 -6.254 -1.587 1 96.81 58 GLU B CA 1
ATOM 1641 C C . GLU B 1 58 ? -20.219 -5.969 -2.615 1 96.81 58 GLU B C 1
ATOM 1643 O O . GLU B 1 58 ? -19.625 -6.895 -3.168 1 96.81 58 GLU B O 1
ATOM 1648 N N . THR B 1 59 ? -19.984 -4.684 -2.895 1 98.38 59 THR B N 1
ATOM 1649 C CA . THR B 1 59 ? -19.016 -4.281 -3.906 1 98.38 59 THR B CA 1
ATOM 1650 C C . THR B 1 59 ? -17.625 -4.117 -3.291 1 98.38 59 THR B C 1
ATOM 1652 O O . THR B 1 59 ? -16.734 -3.564 -3.922 1 98.38 59 THR B O 1
ATOM 1655 N N . ILE B 1 60 ? -17.5 -4.574 -2.051 1 98.56 60 ILE B N 1
ATOM 1656 C CA . ILE B 1 60 ? -16.234 -4.445 -1.331 1 98.56 60 ILE B CA 1
ATOM 1657 C C . ILE B 1 60 ? -15.875 -5.785 -0.695 1 98.56 60 ILE B C 1
ATOM 1659 O O . ILE B 1 60 ? -16.734 -6.469 -0.133 1 98.56 60 ILE B O 1
ATOM 1663 N N . ARG B 1 61 ? -14.609 -6.184 -0.751 1 98.69 61 ARG B N 1
ATOM 1664 C CA . ARG B 1 61 ? -14.078 -7.348 -0.055 1 98.69 61 ARG B CA 1
ATOM 1665 C C . ARG B 1 61 ? -12.719 -7.047 0.562 1 98.69 61 ARG B C 1
ATOM 1667 O O . ARG B 1 61 ? -11.906 -6.336 -0.033 1 98.69 61 ARG B O 1
ATOM 1674 N N . TRP B 1 62 ? -12.5 -7.586 1.708 1 98.81 62 TRP B N 1
ATOM 1675 C CA . TRP B 1 62 ? -11.273 -7.305 2.453 1 98.81 62 TRP B CA 1
ATOM 1676 C C . TRP B 1 62 ? -10.461 -8.578 2.656 1 98.81 62 TRP B C 1
ATOM 1678 O O . TRP B 1 62 ? -11.023 -9.656 2.859 1 98.81 62 TRP B O 1
ATOM 1688 N N . PHE B 1 63 ? -9.141 -8.445 2.615 1 98.88 63 PHE B N 1
ATOM 1689 C CA . PHE B 1 63 ? -8.211 -9.539 2.85 1 98.88 63 PHE B CA 1
ATOM 1690 C C . PHE B 1 63 ? -7.145 -9.141 3.859 1 98.88 63 PHE B C 1
ATOM 1692 O O . PHE B 1 63 ? -6.801 -7.961 3.975 1 98.88 63 PHE B O 1
ATOM 1699 N N . SER B 1 64 ? -6.648 -10.117 4.566 1 98.75 64 SER B N 1
ATOM 1700 C CA . SER B 1 64 ? -5.578 -9.891 5.531 1 98.75 64 SER B CA 1
ATOM 1701 C C . SER B 1 64 ? -4.207 -10.109 4.898 1 98.75 64 SER B C 1
ATOM 1703 O O . SER B 1 64 ? -4 -11.086 4.18 1 98.75 64 SER B O 1
ATOM 1705 N N . MET B 1 65 ? -3.336 -9.211 5.137 1 98.44 65 MET B N 1
ATOM 1706 C CA . MET B 1 65 ? -1.922 -9.367 4.809 1 98.44 65 MET B CA 1
ATOM 1707 C C . MET B 1 65 ? -1.078 -9.477 6.074 1 98.44 65 MET B C 1
ATOM 1709 O O . MET B 1 65 ? 0.007 -8.906 6.156 1 98.44 65 MET B O 1
ATOM 1713 N N . GLY B 1 66 ? -1.54 -10.062 7.102 1 96.69 66 GLY B N 1
ATOM 1714 C CA . GLY B 1 66 ? -0.951 -10.133 8.43 1 96.69 66 GLY B CA 1
ATOM 1715 C C . GLY B 1 66 ? -1.77 -9.422 9.484 1 96.69 66 GLY B C 1
ATOM 1716 O O . GLY B 1 66 ? -2.824 -8.859 9.188 1 96.69 66 GLY B O 1
ATOM 1717 N N . PRO B 1 67 ? -1.334 -9.461 10.734 1 94.06 67 PRO B N 1
ATOM 1718 C CA . PRO B 1 67 ? -2.1 -8.836 11.82 1 94.06 67 PRO B CA 1
ATOM 1719 C C . PRO B 1 67 ? -2.297 -7.336 11.602 1 94.06 67 PRO B C 1
ATOM 1721 O O . PRO B 1 67 ? -1.321 -6.586 11.523 1 94.06 67 PRO B O 1
ATOM 1724 N N . HIS B 1 68 ? -3.533 -6.934 11.531 1 92.75 68 HIS B N 1
ATOM 1725 C CA . HIS B 1 68 ? -3.957 -5.539 11.461 1 92.75 68 HIS B CA 1
ATOM 1726 C C . HIS B 1 68 ? -3.457 -4.871 10.188 1 92.75 68 HIS B C 1
ATOM 1728 O O . HIS B 1 68 ? -3.205 -3.664 10.172 1 92.75 68 HIS B O 1
ATOM 1734 N N . MET B 1 69 ? -3.139 -5.609 9.195 1 97.81 69 MET B N 1
ATOM 1735 C CA . MET B 1 69 ? -2.758 -5.129 7.867 1 97.81 69 MET B CA 1
ATOM 1736 C C . MET B 1 69 ? -3.709 -5.668 6.805 1 97.81 69 MET B C 1
ATOM 1738 O O . MET B 1 69 ? -3.801 -6.879 6.602 1 97.81 69 MET B O 1
ATOM 1742 N N . GLU B 1 70 ? -4.375 -4.734 6.148 1 98.62 70 GLU B N 1
ATOM 1743 C CA . GLU B 1 70 ? -5.477 -5.211 5.316 1 98.62 70 GLU B CA 1
ATOM 1744 C C . GLU B 1 70 ? -5.328 -4.723 3.879 1 98.62 70 GLU B C 1
ATOM 1746 O O . GLU B 1 70 ? -4.711 -3.686 3.629 1 98.62 70 GLU B O 1
ATOM 1751 N N . LEU B 1 71 ? -5.809 -5.461 2.965 1 98.94 71 LEU B N 1
ATOM 1752 C CA . LEU B 1 71 ? -6.039 -5.09 1.573 1 98.94 71 LEU B CA 1
ATOM 1753 C C . LEU B 1 71 ? -7.535 -4.965 1.286 1 98.94 71 LEU B C 1
ATOM 1755 O O . LEU B 1 71 ? -8.297 -5.906 1.522 1 98.94 71 LEU B O 1
ATOM 1759 N N . HIS B 1 72 ? -7.961 -3.832 0.845 1 98.88 72 HIS B N 1
ATOM 1760 C CA . HIS B 1 72 ? -9.352 -3.596 0.484 1 98.88 72 HIS B CA 1
ATOM 1761 C C . HIS B 1 72 ? -9.531 -3.557 -1.03 1 98.88 72 HIS B C 1
ATOM 1763 O O . HIS B 1 72 ? -8.852 -2.793 -1.72 1 98.88 72 HIS B O 1
ATOM 1769 N N . LEU B 1 73 ? -10.391 -4.41 -1.504 1 98.88 73 LEU B N 1
ATOM 1770 C CA . LEU B 1 73 ? -10.82 -4.379 -2.896 1 98.88 73 LEU B CA 1
ATOM 1771 C C . LEU B 1 73 ? -12.172 -3.676 -3.035 1 98.88 73 LEU B C 1
ATOM 1773 O O . LEU B 1 73 ? -13.141 -4.043 -2.367 1 98.88 73 LEU B O 1
ATOM 1777 N N . ILE B 1 74 ? -12.242 -2.711 -3.867 1 98.75 74 ILE B N 1
ATOM 1778 C CA . ILE B 1 74 ? -13.469 -1.976 -4.129 1 98.75 74 ILE B CA 1
ATOM 1779 C C . ILE B 1 74 ? -13.805 -2.049 -5.617 1 98.75 74 ILE B C 1
ATOM 1781 O O . ILE B 1 74 ? -13.016 -1.623 -6.461 1 98.75 74 ILE B O 1
ATOM 1785 N N . GLU B 1 75 ? -14.93 -2.57 -5.906 1 98.81 75 GLU B N 1
ATOM 1786 C CA . GLU B 1 75 ? -15.352 -2.67 -7.301 1 98.81 75 GLU B CA 1
ATOM 1787 C C . GLU B 1 75 ? -15.609 -1.291 -7.902 1 98.81 75 GLU B C 1
ATOM 1789 O O . GLU B 1 75 ? -16.25 -0.446 -7.281 1 98.81 75 GLU B O 1
ATOM 1794 N N . GLY B 1 76 ? -15.039 -1.104 -9.055 1 98.38 76 GLY B N 1
ATOM 1795 C CA . GLY B 1 76 ? -15.234 0.172 -9.727 1 98.38 76 GLY B CA 1
ATOM 1796 C C . GLY B 1 76 ? -14.523 0.258 -11.062 1 98.38 76 GLY B C 1
ATOM 1797 O O . GLY B 1 76 ? -13.977 -0.736 -11.547 1 98.38 76 GLY B O 1
ATOM 1798 N N . ASP B 1 77 ? -14.57 1.417 -11.641 1 97.69 77 ASP B N 1
ATOM 1799 C CA . ASP B 1 77 ? -13.969 1.687 -12.945 1 97.69 77 ASP B CA 1
ATOM 1800 C C . ASP B 1 77 ? -12.453 1.846 -12.828 1 97.69 77 ASP B C 1
ATOM 1802 O O . ASP B 1 77 ? -11.969 2.697 -12.086 1 97.69 77 ASP B O 1
ATOM 1806 N N . THR B 1 78 ? -11.758 1.065 -13.555 1 96.81 78 THR B N 1
ATOM 1807 C CA . THR B 1 78 ? -10.305 1.09 -13.469 1 96.81 78 THR B CA 1
ATOM 1808 C C . THR B 1 78 ? -9.695 1.783 -14.688 1 96.81 78 THR B C 1
ATOM 1810 O O . THR B 1 78 ? -8.477 1.817 -14.844 1 96.81 78 THR B O 1
ATOM 1813 N N . THR B 1 79 ? -10.445 2.383 -15.562 1 94.5 79 THR B N 1
ATOM 1814 C CA . THR B 1 79 ? -9.992 2.896 -16.859 1 94.5 79 THR B CA 1
ATOM 1815 C C . THR B 1 79 ? -9.016 4.055 -16.672 1 94.5 79 THR B C 1
ATOM 1817 O O . THR B 1 79 ? -8.188 4.32 -17.531 1 94.5 79 THR B O 1
ATOM 1820 N N . LYS B 1 80 ? -9.102 4.703 -15.602 1 90.81 80 LYS B N 1
ATOM 1821 C CA . LYS B 1 80 ? -8.266 5.883 -15.391 1 90.81 80 LYS B CA 1
ATOM 1822 C C . LYS B 1 80 ? -7.055 5.551 -14.523 1 90.81 80 LYS B C 1
ATOM 1824 O O . LYS B 1 80 ? -6.297 6.445 -14.141 1 90.81 80 LYS B O 1
ATOM 1829 N N . ILE B 1 81 ? -6.883 4.328 -14.164 1 93 81 ILE B N 1
ATOM 1830 C CA . ILE B 1 81 ? -5.789 3.92 -13.289 1 93 81 ILE B CA 1
ATOM 1831 C C . ILE B 1 81 ? -4.594 3.475 -14.133 1 93 81 ILE B C 1
ATOM 1833 O O . ILE B 1 81 ? -4.734 2.635 -15.023 1 93 81 ILE B O 1
ATOM 1837 N N . HIS B 1 82 ? -3.49 4.082 -13.961 1 93.19 82 HIS B N 1
ATOM 1838 C CA . HIS B 1 82 ? -2.24 3.729 -14.625 1 93.19 82 HIS B CA 1
ATOM 1839 C C . HIS B 1 82 ? -1.092 3.641 -13.625 1 93.19 82 HIS B C 1
ATOM 1841 O O . HIS B 1 82 ? -0.83 4.598 -12.891 1 93.19 82 HIS B O 1
ATOM 1847 N N . MET B 1 83 ? -0.481 2.572 -13.641 1 91.69 83 MET B N 1
ATOM 1848 C CA . MET B 1 83 ? 0.646 2.355 -12.734 1 91.69 83 MET B CA 1
ATOM 1849 C C . MET B 1 83 ? 1.816 1.712 -13.469 1 91.69 83 MET B C 1
ATOM 1851 O O . MET B 1 83 ? 1.657 1.213 -14.586 1 91.69 83 MET B O 1
ATOM 1855 N N . ILE B 1 84 ? 2.943 1.822 -12.883 1 94.94 84 ILE B N 1
ATOM 1856 C CA . ILE B 1 84 ? 4.172 1.207 -13.375 1 94.94 84 ILE B CA 1
ATOM 1857 C C . ILE B 1 84 ? 4.711 0.229 -12.328 1 94.94 84 ILE B C 1
ATOM 1859 O O . ILE B 1 84 ? 4.254 0.222 -11.188 1 94.94 84 ILE B O 1
ATOM 1863 N N . GLN B 1 85 ? 5.637 -0.608 -12.695 1 96.69 85 GLN B N 1
ATOM 1864 C CA . GLN B 1 85 ? 6.148 -1.662 -11.828 1 96.69 85 GLN B CA 1
ATOM 1865 C C . GLN B 1 85 ? 6.746 -1.077 -10.547 1 96.69 85 GLN B C 1
ATOM 1867 O O . GLN B 1 85 ? 6.637 -1.672 -9.477 1 96.69 85 GLN B O 1
ATOM 1872 N N . ARG B 1 86 ? 7.363 0.077 -10.688 1 97.06 86 ARG B N 1
ATOM 1873 C CA . ARG B 1 86 ? 8 0.696 -9.531 1 97.06 86 ARG B CA 1
ATOM 1874 C C . ARG B 1 86 ? 6.98 1.005 -8.445 1 97.06 86 ARG B C 1
ATOM 1876 O O . ARG B 1 86 ? 7.34 1.164 -7.277 1 97.06 86 ARG B O 1
ATOM 1883 N N . ILE B 1 87 ? 5.742 1.218 -8.859 1 98.06 87 ILE B N 1
ATOM 1884 C CA . ILE B 1 87 ? 4.645 1.312 -7.906 1 98.06 87 ILE B CA 1
ATOM 1885 C C . ILE B 1 87 ? 4.059 -0.075 -7.652 1 98.06 87 ILE B C 1
ATOM 1887 O O . ILE B 1 87 ? 3.457 -0.672 -8.547 1 98.06 87 ILE B O 1
ATOM 1891 N N . HIS B 1 88 ? 4.32 -0.591 -6.426 1 98.69 88 HIS B N 1
ATOM 1892 C CA . HIS B 1 88 ? 3.877 -1.961 -6.191 1 98.69 88 HIS B CA 1
ATOM 1893 C C . HIS B 1 88 ? 3.613 -2.207 -4.707 1 98.69 88 HIS B C 1
ATOM 1895 O O . HIS B 1 88 ? 4.16 -1.51 -3.852 1 98.69 88 HIS B O 1
ATOM 1901 N N . LEU B 1 89 ? 2.709 -3.133 -4.461 1 98.88 89 LEU B N 1
ATOM 1902 C CA . LEU B 1 89 ? 2.547 -3.785 -3.166 1 98.88 89 LEU B CA 1
ATOM 1903 C C . LEU B 1 89 ? 3.533 -4.938 -3.01 1 98.88 89 LEU B C 1
ATOM 1905 O O . LEU B 1 89 ? 3.57 -5.844 -3.844 1 98.88 89 LEU B O 1
ATOM 1909 N N . ALA B 1 90 ? 4.312 -4.914 -1.982 1 98.81 90 ALA B N 1
ATOM 1910 C CA . ALA B 1 90 ? 5.246 -6.004 -1.723 1 98.81 90 ALA B CA 1
ATOM 1911 C C . ALA B 1 90 ? 4.777 -6.863 -0.552 1 98.81 90 ALA B C 1
ATOM 1913 O O . ALA B 1 90 ? 4.453 -6.34 0.517 1 98.81 90 ALA B O 1
ATOM 1914 N N . LEU B 1 91 ? 4.73 -8.094 -0.794 1 98.75 91 LEU B N 1
ATOM 1915 C CA . LEU B 1 91 ? 4.445 -9.094 0.223 1 98.75 91 LEU B CA 1
ATOM 1916 C C . LEU B 1 91 ? 5.676 -9.953 0.495 1 98.75 91 LEU B C 1
ATOM 1918 O O . LEU B 1 91 ? 6.633 -9.938 -0.28 1 98.75 91 LEU B O 1
ATOM 1922 N N . LYS B 1 92 ? 5.633 -10.586 1.588 1 98.38 92 LYS B N 1
ATOM 1923 C CA . LYS B 1 92 ? 6.727 -11.5 1.915 1 98.38 92 LYS B CA 1
ATOM 1924 C C . LYS B 1 92 ? 6.199 -12.859 2.359 1 98.38 92 LYS B C 1
ATOM 1926 O O . LYS B 1 92 ? 5.055 -12.969 2.807 1 98.38 92 LYS B O 1
ATOM 1931 N N . THR B 1 93 ? 6.969 -13.875 2.195 1 98 93 THR B N 1
ATOM 1932 C CA . THR B 1 93 ? 6.66 -15.242 2.584 1 98 93 THR B CA 1
ATOM 1933 C C . THR B 1 93 ? 7.938 -16.016 2.904 1 98 93 THR B C 1
ATOM 1935 O O . THR B 1 93 ? 9.031 -15.625 2.484 1 98 93 THR B O 1
ATOM 1938 N N . SER B 1 94 ? 7.758 -17.109 3.707 1 96.31 94 SER B N 1
ATOM 1939 C CA . SER B 1 94 ? 8.867 -18.031 3.895 1 96.31 94 SER B CA 1
ATOM 1940 C C . SER B 1 94 ? 8.734 -19.25 2.982 1 96.31 94 SER B C 1
ATOM 1942 O O . SER B 1 94 ? 9.508 -20.203 3.086 1 96.31 94 SER B O 1
ATOM 1944 N N . ASP B 1 95 ? 7.75 -19.219 2.098 1 96.69 95 ASP B N 1
ATOM 1945 C CA . ASP B 1 95 ? 7.477 -20.344 1.211 1 96.69 95 ASP B CA 1
ATOM 1946 C C . ASP B 1 95 ? 7.18 -19.859 -0.209 1 96.69 95 ASP B C 1
ATOM 1948 O O . ASP B 1 95 ? 6.109 -20.141 -0.752 1 96.69 95 ASP B O 1
ATOM 1952 N N . LEU B 1 96 ? 8.172 -19.266 -0.78 1 97.75 96 LEU B N 1
ATOM 1953 C CA . LEU B 1 96 ? 8.031 -18.75 -2.137 1 97.75 96 LEU B CA 1
ATOM 1954 C C . LEU B 1 96 ? 7.715 -19.875 -3.117 1 97.75 96 LEU B C 1
ATOM 1956 O O . LEU B 1 96 ? 6.957 -19.672 -4.07 1 97.75 96 LEU B O 1
ATOM 1960 N N . ASP B 1 97 ? 8.258 -21.094 -2.896 1 97 97 ASP B N 1
ATOM 1961 C CA . ASP B 1 97 ? 8.07 -22.203 -3.809 1 97 97 ASP B CA 1
ATOM 1962 C C . ASP B 1 97 ? 6.59 -22.578 -3.922 1 97 97 ASP B C 1
ATOM 1964 O O . ASP B 1 97 ? 6.102 -22.875 -5.016 1 97 97 ASP B O 1
ATOM 1968 N N . SER B 1 98 ? 5.922 -22.531 -2.818 1 96.81 98 SER B N 1
ATOM 1969 C CA . SER B 1 98 ? 4.488 -22.812 -2.857 1 96.81 98 SER B CA 1
ATOM 1970 C C . SER B 1 98 ? 3.746 -21.75 -3.672 1 96.81 98 SER B C 1
ATOM 1972 O O . SER B 1 98 ? 2.812 -22.078 -4.41 1 96.81 98 SER B O 1
ATOM 1974 N N . LEU B 1 99 ? 4.113 -20.516 -3.51 1 97.94 99 LEU B N 1
ATOM 1975 C CA . LEU B 1 99 ? 3.48 -19.469 -4.293 1 97.94 99 LEU B CA 1
ATOM 1976 C C . LEU B 1 99 ? 3.713 -19.688 -5.785 1 97.94 99 LEU B C 1
ATOM 1978 O O . LEU B 1 99 ? 2.791 -19.531 -6.59 1 97.94 99 LEU B O 1
ATOM 1982 N N . LEU B 1 100 ? 4.949 -20.016 -6.113 1 97.75 100 LEU B N 1
ATOM 1983 C CA . LEU B 1 100 ? 5.266 -20.234 -7.52 1 97.75 100 LEU B CA 1
ATOM 1984 C C . LEU B 1 100 ? 4.398 -21.344 -8.102 1 97.75 100 LEU B C 1
ATOM 1986 O O . LEU B 1 100 ? 3.904 -21.234 -9.227 1 97.75 100 LEU B O 1
ATOM 1990 N N . LYS B 1 101 ? 4.219 -22.359 -7.379 1 96.94 101 LYS B N 1
ATOM 1991 C CA . LYS B 1 101 ? 3.354 -23.453 -7.82 1 96.94 101 LYS B CA 1
ATOM 1992 C C . LYS B 1 101 ? 1.922 -22.969 -8.031 1 96.94 101 LYS B C 1
ATOM 1994 O O . LYS B 1 101 ? 1.272 -23.344 -9.008 1 96.94 101 LYS B O 1
ATOM 1999 N N . ASN B 1 102 ? 1.435 -22.203 -7.062 1 97.25 102 ASN B N 1
ATOM 2000 C CA . ASN B 1 102 ? 0.098 -21.641 -7.203 1 97.25 102 ASN B CA 1
ATOM 2001 C C . ASN B 1 102 ? -0.026 -20.797 -8.477 1 97.25 102 ASN B C 1
ATOM 2003 O O . ASN B 1 102 ? -1.02 -20.906 -9.195 1 97.25 102 ASN B O 1
ATOM 2007 N N . LEU B 1 103 ? 0.956 -19.891 -8.695 1 97.88 103 LEU B N 1
ATOM 2008 C CA . LEU B 1 103 ? 0.927 -19.016 -9.867 1 97.88 103 LEU B CA 1
ATOM 2009 C C . LEU B 1 103 ? 0.92 -19.844 -11.148 1 97.88 103 LEU B C 1
ATOM 2011 O O . LEU B 1 103 ? 0.133 -19.578 -12.062 1 97.88 103 LEU B O 1
ATOM 2015 N N . GLU B 1 104 ? 1.688 -20.828 -11.219 1 96.69 104 GLU B N 1
ATOM 2016 C CA . GLU B 1 104 ? 1.786 -21.672 -12.398 1 96.69 104 GLU B CA 1
ATOM 2017 C C . GLU B 1 104 ? 0.5 -22.469 -12.609 1 96.69 104 GLU B C 1
ATOM 2019 O O . GLU B 1 104 ? -0.007 -22.547 -13.734 1 96.69 104 GLU B O 1
ATOM 2024 N N . ALA B 1 105 ? 0.023 -23.016 -11.594 1 95.69 105 ALA B N 1
ATOM 2025 C CA . ALA B 1 105 ? -1.196 -23.812 -11.664 1 95.69 105 ALA B CA 1
ATOM 2026 C C . ALA B 1 105 ? -2.373 -22.984 -12.164 1 95.69 105 ALA B C 1
ATOM 2028 O O . ALA B 1 105 ? -3.354 -23.516 -12.68 1 95.69 105 ALA B O 1
ATOM 2029 N N . ASN B 1 106 ? -2.285 -21.703 -11.969 1 96.25 106 ASN B N 1
ATOM 2030 C CA . ASN B 1 106 ? -3.379 -20.828 -12.352 1 96.25 106 ASN B CA 1
ATOM 2031 C C . ASN B 1 106 ? -3.012 -19.984 -13.57 1 96.25 106 ASN B C 1
ATOM 2033 O O . ASN B 1 106 ? -3.693 -19 -13.875 1 96.25 106 ASN B O 1
ATOM 2037 N N . ASP B 1 107 ? -1.922 -20.281 -14.164 1 96.56 107 ASP B N 1
ATOM 2038 C CA . ASP B 1 107 ? -1.457 -19.641 -15.391 1 96.56 107 ASP B CA 1
ATOM 2039 C C . ASP B 1 107 ? -1.245 -18.141 -15.195 1 96.56 107 ASP B C 1
ATOM 2041 O O . ASP B 1 107 ? -1.617 -17.344 -16.062 1 96.56 107 ASP B O 1
ATOM 2045 N N . ILE B 1 108 ? -0.774 -17.797 -14.07 1 97.75 108 ILE B N 1
ATOM 2046 C CA . ILE B 1 108 ? -0.421 -16.406 -13.805 1 97.75 108 ILE B CA 1
ATOM 2047 C C . ILE B 1 108 ? 1.029 -16.156 -14.211 1 97.75 108 ILE B C 1
ATOM 2049 O O . ILE B 1 108 ? 1.941 -16.828 -13.734 1 97.75 108 ILE B O 1
ATOM 2053 N N . TYR B 1 109 ? 1.197 -15.211 -15.047 1 98.5 109 TYR B N 1
ATOM 2054 C CA . TYR B 1 109 ? 2.541 -14.82 -15.461 1 98.5 109 TYR B CA 1
ATOM 2055 C C . TYR B 1 109 ? 3.293 -14.164 -14.305 1 98.5 109 TYR B C 1
ATOM 2057 O O . TYR B 1 109 ? 2.723 -13.359 -13.562 1 98.5 109 TYR B O 1
ATOM 2065 N N . TYR B 1 110 ? 4.527 -14.5 -14.094 1 98.75 110 TYR B N 1
ATOM 2066 C CA . TYR B 1 110 ? 5.441 -13.828 -13.18 1 98.75 110 TYR B CA 1
ATOM 2067 C C . TYR B 1 110 ? 6.844 -13.742 -13.766 1 98.75 110 TYR B C 1
ATOM 2069 O O . TYR B 1 110 ? 7.172 -14.469 -14.711 1 98.75 110 TYR B O 1
ATOM 2077 N N . ALA B 1 111 ? 7.664 -12.836 -13.234 1 98.81 111 ALA B N 1
ATOM 2078 C CA . ALA B 1 111 ? 9.016 -12.648 -13.742 1 98.81 111 ALA B CA 1
ATOM 2079 C C . ALA B 1 111 ? 9.953 -12.141 -12.648 1 98.81 111 ALA B C 1
ATOM 2081 O O . ALA B 1 111 ? 9.5 -11.711 -11.586 1 98.81 111 ALA B O 1
ATOM 2082 N N . SER B 1 112 ? 11.211 -12.242 -12.93 1 98.56 112 SER B N 1
ATOM 2083 C CA . SER B 1 112 ? 12.219 -11.609 -12.078 1 98.56 112 SER B CA 1
ATOM 2084 C C . SER B 1 112 ? 12.094 -10.086 -12.117 1 98.56 112 SER B C 1
ATOM 2086 O O . SER B 1 112 ? 11.383 -9.539 -12.961 1 98.56 112 SER B O 1
ATOM 2088 N N . ALA B 1 113 ? 12.797 -9.414 -11.242 1 96.81 113 ALA B N 1
ATOM 2089 C CA . ALA B 1 113 ? 12.789 -7.957 -11.195 1 96.81 113 ALA B CA 1
ATOM 2090 C C . ALA B 1 113 ? 13.25 -7.363 -12.523 1 96.81 113 ALA B C 1
ATOM 2092 O O . ALA B 1 113 ? 12.906 -6.23 -12.859 1 96.81 113 ALA B O 1
ATOM 2093 N N . TYR B 1 114 ? 13.93 -8.117 -13.273 1 94.94 114 TYR B N 1
ATOM 2094 C CA . TYR B 1 114 ? 14.516 -7.629 -14.523 1 94.94 114 TYR B CA 1
ATOM 2095 C C . TYR B 1 114 ? 13.711 -8.109 -15.727 1 94.94 114 TYR B C 1
ATOM 2097 O O . TYR B 1 114 ? 14.133 -7.934 -16.875 1 94.94 114 TYR B O 1
ATOM 2105 N N . GLY B 1 115 ? 12.648 -8.844 -15.453 1 96.94 115 GLY B N 1
ATOM 2106 C CA . GLY B 1 115 ? 11.711 -9.156 -16.516 1 96.94 115 GLY B CA 1
ATOM 2107 C C . GLY B 1 115 ? 11.922 -10.531 -17.125 1 96.94 115 GLY B C 1
ATOM 2108 O O . GLY B 1 115 ? 11.312 -10.867 -18.141 1 96.94 115 GLY B O 1
ATOM 2109 N N . LYS B 1 116 ? 12.836 -11.312 -16.562 1 98 116 LYS B N 1
ATOM 2110 C CA . LYS B 1 116 ? 12.977 -12.672 -17.062 1 98 116 LYS B CA 1
ATOM 2111 C C . LYS B 1 116 ? 11.75 -13.523 -16.719 1 98 116 LYS B C 1
ATOM 2113 O O . LYS B 1 116 ? 11.438 -13.703 -15.539 1 98 116 LYS B O 1
ATOM 2118 N N . PRO B 1 117 ? 11.109 -14.086 -17.688 1 98.31 117 PRO B N 1
ATOM 2119 C CA . PRO B 1 117 ? 9.828 -14.758 -17.469 1 98.31 117 PRO B CA 1
ATOM 2120 C C . PRO B 1 117 ? 9.969 -16.031 -16.625 1 98.31 117 PRO B C 1
ATOM 2122 O O . PRO B 1 117 ? 10.945 -16.766 -16.781 1 98.31 117 PRO B O 1
ATOM 2125 N N . TYR B 1 118 ? 9.047 -16.203 -15.773 1 98.19 118 TYR B N 1
ATOM 2126 C CA . TYR B 1 118 ? 8.82 -17.422 -15 1 98.19 118 TYR B CA 1
ATOM 2127 C C . TYR B 1 118 ? 10.086 -17.844 -14.25 1 98.19 118 TYR B C 1
ATOM 2129 O O . TYR B 1 118 ? 10.438 -19.016 -14.227 1 98.19 118 TYR B O 1
ATOM 2137 N N . THR B 1 119 ? 10.727 -16.875 -13.719 1 97.75 119 THR B N 1
ATOM 2138 C CA . THR B 1 119 ? 11.875 -17.094 -12.844 1 97.75 119 THR B CA 1
ATOM 2139 C C . THR B 1 119 ? 11.977 -16 -11.789 1 97.75 119 THR B C 1
ATOM 2141 O O . THR B 1 119 ? 11.344 -14.953 -11.922 1 97.75 119 THR B O 1
ATOM 2144 N N . PHE B 1 120 ? 12.68 -16.312 -10.711 1 98.19 120 PHE B N 1
ATOM 2145 C CA . PHE B 1 120 ? 12.984 -15.328 -9.688 1 98.19 120 PHE B CA 1
ATOM 2146 C C . PHE B 1 120 ? 14.414 -14.812 -9.836 1 98.19 120 PHE B C 1
ATOM 2148 O O . PHE B 1 120 ? 15.227 -15.43 -10.531 1 98.19 120 PHE B O 1
ATOM 2155 N N . ASN B 1 121 ? 14.703 -13.711 -9.344 1 98.12 121 ASN B N 1
ATOM 2156 C CA . ASN B 1 121 ? 16.078 -13.297 -9.094 1 98.12 121 ASN B CA 1
ATOM 2157 C C . ASN B 1 121 ? 16.438 -13.367 -7.613 1 98.12 121 ASN B C 1
ATOM 2159 O O . ASN B 1 121 ? 15.539 -13.445 -6.766 1 98.12 121 ASN B O 1
ATOM 2163 N N . THR B 1 122 ? 17.703 -13.398 -7.309 1 97.06 122 THR B N 1
ATOM 2164 C CA . THR B 1 122 ? 18.203 -13.336 -5.938 1 97.06 122 THR B CA 1
ATOM 2165 C C . THR B 1 122 ? 18.875 -11.984 -5.672 1 97.06 122 THR B C 1
ATOM 2167 O O . THR B 1 122 ? 19.812 -11.602 -6.379 1 97.06 122 THR B O 1
ATOM 2170 N N . ARG B 1 123 ? 18.391 -11.328 -4.707 1 94.31 123 ARG B N 1
ATOM 2171 C CA . ARG B 1 123 ? 18.969 -10.055 -4.297 1 94.31 123 ARG B CA 1
ATOM 2172 C C . ARG B 1 123 ? 20.328 -10.258 -3.65 1 94.31 123 ARG B C 1
ATOM 2174 O O . ARG B 1 123 ? 20.672 -11.375 -3.252 1 94.31 123 ARG B O 1
ATOM 2181 N N . PRO B 1 124 ? 21.047 -9.164 -3.471 1 91 124 PRO B N 1
ATOM 2182 C CA . PRO B 1 124 ? 22.344 -9.281 -2.812 1 91 124 PRO B CA 1
ATOM 2183 C C . PRO B 1 124 ? 22.25 -9.82 -1.389 1 91 124 PRO B C 1
ATOM 2185 O O . PRO B 1 124 ? 23.172 -10.469 -0.9 1 91 124 PRO B O 1
ATOM 2188 N N . ASP B 1 125 ? 21.203 -9.625 -0.817 1 90.5 125 ASP B N 1
ATOM 2189 C CA . ASP B 1 125 ? 21.031 -10.078 0.56 1 90.5 125 ASP B CA 1
ATOM 2190 C C . ASP B 1 125 ? 20.5 -11.516 0.605 1 90.5 125 ASP B C 1
ATOM 2192 O O . ASP B 1 125 ? 20.094 -12 1.663 1 90.5 125 ASP B O 1
ATOM 2196 N N . GLY B 1 126 ? 20.328 -12.133 -0.51 1 93.81 126 GLY B N 1
ATOM 2197 C CA . GLY B 1 126 ? 20 -13.547 -0.585 1 93.81 126 GLY B CA 1
ATOM 2198 C C . GLY B 1 126 ? 18.5 -13.797 -0.742 1 93.81 126 GLY B C 1
ATOM 2199 O O . GLY B 1 126 ? 18.078 -14.938 -0.883 1 93.81 126 GLY B O 1
ATOM 2200 N N . ILE B 1 127 ? 17.766 -12.781 -0.813 1 95.81 127 ILE B N 1
ATOM 2201 C CA . ILE B 1 127 ? 16.312 -12.914 -0.869 1 95.81 127 ILE B CA 1
ATOM 2202 C C . ILE B 1 127 ? 15.867 -13.141 -2.312 1 95.81 127 ILE B C 1
ATOM 2204 O O . ILE B 1 127 ? 16.234 -12.375 -3.209 1 95.81 127 ILE B O 1
ATOM 2208 N N . ARG B 1 128 ? 15.156 -14.211 -2.551 1 98.06 128 ARG B N 1
ATOM 2209 C CA . ARG B 1 128 ? 14.516 -14.406 -3.848 1 98.06 128 ARG B CA 1
ATOM 2210 C C . ARG B 1 128 ? 13.32 -13.477 -4.016 1 98.06 128 ARG B C 1
ATOM 2212 O O . ARG B 1 128 ? 12.57 -13.234 -3.064 1 98.06 128 ARG B O 1
ATOM 2219 N N . GLN B 1 129 ? 13.172 -13.07 -5.223 1 98.06 129 GLN B N 1
ATOM 2220 C CA . GLN B 1 129 ? 12.141 -12.07 -5.484 1 98.06 129 GLN B CA 1
ATOM 2221 C C . GLN B 1 129 ? 11.461 -12.312 -6.828 1 98.06 129 GLN B C 1
ATOM 2223 O O . GLN B 1 129 ? 12.125 -12.672 -7.809 1 98.06 129 GLN B O 1
ATOM 2228 N N . ILE B 1 130 ? 10.172 -12.078 -6.898 1 98.88 130 ILE B N 1
ATOM 2229 C CA . ILE B 1 130 ? 9.43 -12.125 -8.156 1 98.88 130 ILE B CA 1
ATOM 2230 C C . ILE B 1 130 ? 8.469 -10.945 -8.234 1 98.88 130 ILE B C 1
ATOM 2232 O O . ILE B 1 130 ? 8.148 -10.32 -7.219 1 98.88 130 ILE B O 1
ATOM 2236 N N . TYR B 1 131 ? 8.07 -10.664 -9.445 1 98.88 131 TYR B N 1
ATOM 2237 C CA . TYR B 1 131 ? 7.027 -9.688 -9.734 1 98.88 131 TYR B CA 1
ATOM 2238 C C . TYR B 1 131 ? 5.934 -10.297 -10.609 1 98.88 131 TYR B C 1
ATOM 2240 O O . TYR B 1 131 ? 6.219 -11.094 -11.5 1 98.88 131 TYR B O 1
ATOM 2248 N N . PHE B 1 132 ? 4.754 -9.898 -10.398 1 98.81 132 PHE B N 1
ATOM 2249 C CA . PHE B 1 132 ? 3.611 -10.211 -11.25 1 98.81 132 PHE B CA 1
ATOM 2250 C C . PHE B 1 132 ? 2.5 -9.188 -11.07 1 98.81 132 PHE B C 1
ATOM 2252 O O . PHE B 1 132 ? 2.643 -8.234 -10.297 1 98.81 132 PHE B O 1
ATOM 2259 N N . GLN B 1 133 ? 1.448 -9.328 -11.82 1 98.44 133 GLN B N 1
ATOM 2260 C CA . GLN B 1 133 ? 0.339 -8.383 -11.766 1 98.44 133 GLN B CA 1
ATOM 2261 C C . GLN B 1 133 ? -0.965 -9.086 -11.398 1 98.44 133 GLN B C 1
ATOM 2263 O O . GLN B 1 133 ? -1.173 -10.242 -11.766 1 98.44 133 GLN B O 1
ATOM 2268 N N . ASP B 1 134 ? -1.772 -8.352 -10.688 1 98.62 134 ASP B N 1
ATOM 2269 C CA . ASP B 1 134 ? -3.119 -8.852 -10.438 1 98.62 134 ASP B CA 1
ATOM 2270 C C . ASP B 1 134 ? -4.012 -8.664 -11.664 1 98.62 134 ASP B C 1
ATOM 2272 O O . ASP B 1 134 ? -3.557 -8.172 -12.695 1 98.62 134 ASP B O 1
ATOM 2276 N N . PRO B 1 135 ? -5.254 -9.023 -11.664 1 98.19 135 PRO B N 1
ATOM 2277 C CA . PRO B 1 135 ? -6.133 -8.992 -12.836 1 98.19 135 PRO B CA 1
ATOM 2278 C C . PRO B 1 135 ? -6.301 -7.586 -13.406 1 98.19 135 PRO B C 1
ATOM 2280 O O . PRO B 1 135 ? -6.637 -7.434 -14.586 1 98.19 135 PRO B O 1
ATOM 2283 N N . ASP B 1 136 ? -6.105 -6.566 -12.617 1 97.94 136 ASP B N 1
ATOM 2284 C CA . ASP B 1 136 ? -6.336 -5.199 -13.078 1 97.94 136 ASP B CA 1
ATOM 2285 C C . ASP B 1 136 ? -5.016 -4.492 -13.367 1 97.94 136 ASP B C 1
ATOM 2287 O O . ASP B 1 136 ? -4.996 -3.287 -13.633 1 97.94 136 ASP B O 1
ATOM 2291 N N . GLY B 1 137 ? -3.922 -5.18 -13.164 1 97.19 137 GLY B N 1
ATOM 2292 C CA . GLY B 1 137 ? -2.648 -4.613 -13.586 1 97.19 137 GLY B CA 1
ATOM 2293 C C . GLY B 1 137 ? -1.852 -4.02 -12.445 1 97.19 137 GLY B C 1
ATOM 2294 O O . GLY B 1 137 ? -0.794 -3.426 -12.656 1 97.19 137 GLY B O 1
ATOM 2295 N N . TYR B 1 138 ? -2.316 -4.137 -11.234 1 98.06 138 TYR B N 1
ATOM 2296 C CA . TYR B 1 138 ? -1.5 -3.732 -10.094 1 98.06 138 TYR B CA 1
ATOM 2297 C C . TYR B 1 138 ? -0.28 -4.633 -9.953 1 98.06 138 TYR B C 1
ATOM 2299 O O . TYR B 1 138 ? -0.387 -5.855 -10.07 1 98.06 138 TYR B O 1
ATOM 2307 N N . TRP B 1 139 ? 0.841 -4.02 -9.711 1 98.38 139 TRP B N 1
ATOM 2308 C CA . TRP B 1 139 ? 2.07 -4.793 -9.562 1 98.38 139 TRP B CA 1
ATOM 2309 C C . TRP B 1 139 ? 2.232 -5.297 -8.133 1 98.38 139 TRP B C 1
ATOM 2311 O O . TRP B 1 139 ? 1.984 -4.555 -7.18 1 98.38 139 TRP B O 1
ATOM 2321 N N . ILE B 1 140 ? 2.652 -6.551 -8.055 1 98.88 140 ILE B N 1
ATOM 2322 C CA . ILE B 1 140 ? 2.93 -7.203 -6.777 1 98.88 140 ILE B CA 1
ATOM 2323 C C . ILE B 1 140 ? 4.348 -7.77 -6.785 1 98.88 140 ILE B C 1
ATOM 2325 O O . ILE B 1 140 ? 4.762 -8.414 -7.754 1 98.88 140 ILE B O 1
ATOM 2329 N N . GLU B 1 141 ? 5.035 -7.449 -5.797 1 98.88 141 GLU B N 1
ATOM 2330 C CA . GLU B 1 141 ? 6.328 -8.062 -5.492 1 98.88 141 GLU B CA 1
ATOM 2331 C C . GLU B 1 141 ? 6.207 -9.07 -4.359 1 98.88 141 GLU B C 1
ATOM 2333 O O . GLU B 1 141 ? 5.496 -8.836 -3.379 1 98.88 141 GLU B O 1
ATOM 2338 N N . VAL B 1 142 ? 6.895 -10.211 -4.48 1 98.81 142 VAL B N 1
ATOM 2339 C CA . VAL B 1 142 ? 6.953 -11.117 -3.34 1 98.81 142 VAL B CA 1
ATOM 2340 C C . VAL B 1 142 ? 8.406 -11.469 -3.035 1 98.81 142 VAL B C 1
ATOM 2342 O O . VAL B 1 142 ? 9.172 -11.812 -3.939 1 98.81 142 VAL B O 1
ATOM 2345 N N . ASN B 1 143 ? 8.711 -11.352 -1.812 1 98.38 143 ASN B N 1
ATOM 2346 C CA . ASN B 1 143 ? 10.055 -11.633 -1.312 1 98.38 143 ASN B CA 1
ATOM 2347 C C . ASN B 1 143 ? 10.062 -12.867 -0.417 1 98.38 143 ASN B C 1
ATOM 2349 O O . ASN B 1 143 ? 9.18 -13.047 0.424 1 98.38 143 ASN B O 1
ATOM 2353 N N . ASP B 1 144 ? 11.047 -13.719 -0.577 1 98 144 ASP B N 1
ATOM 2354 C CA . ASP B 1 144 ? 11.25 -14.938 0.198 1 98 144 ASP B CA 1
ATOM 2355 C C . ASP B 1 144 ? 12.016 -14.648 1.487 1 98 144 ASP B C 1
ATOM 2357 O O . ASP B 1 144 ? 13.227 -14.844 1.55 1 98 144 ASP B O 1
ATOM 2361 N N . VAL B 1 145 ? 11.273 -14.172 2.48 1 94.5 145 VAL B N 1
ATOM 2362 C CA . VAL B 1 145 ? 11.867 -13.789 3.758 1 94.5 145 VAL B CA 1
ATOM 2363 C C . VAL B 1 145 ? 11.57 -14.859 4.805 1 94.5 145 VAL B C 1
ATOM 2365 O O . VAL B 1 145 ? 10.414 -15.258 4.992 1 94.5 145 VAL B O 1
ATOM 2368 N N . ALA B 1 146 ? 12.68 -15.305 5.355 1 82.19 146 ALA B N 1
ATOM 2369 C CA . ALA B 1 146 ? 12.523 -16.328 6.391 1 82.19 146 ALA B CA 1
ATOM 2370 C C . ALA B 1 146 ? 11.617 -15.836 7.516 1 82.19 146 ALA B C 1
ATOM 2372 O O . ALA B 1 146 ? 11.578 -14.641 7.812 1 82.19 146 ALA B O 1
ATOM 2373 N N . ASP B 1 147 ? 10.695 -16.688 7.934 1 66.81 147 ASP B N 1
ATOM 2374 C CA . ASP B 1 147 ? 9.773 -16.375 9.016 1 66.81 147 ASP B CA 1
ATOM 2375 C C . ASP B 1 147 ? 10.516 -15.844 10.242 1 66.81 147 ASP B C 1
ATOM 2377 O O . ASP B 1 147 ? 11.461 -16.469 10.719 1 66.81 147 ASP B O 1
ATOM 2381 N N . GLN B 1 148 ? 10.586 -14.539 10.344 1 52.69 148 GLN B N 1
ATOM 2382 C CA . GLN B 1 148 ? 11.258 -14.094 11.562 1 52.69 148 GLN B CA 1
ATOM 2383 C C . GLN B 1 148 ? 10.359 -14.281 12.781 1 52.69 148 GLN B C 1
ATOM 2385 O O . GLN B 1 148 ? 9.25 -13.742 12.836 1 52.69 148 GLN B O 1
ATOM 2390 N N . GLN B 1 149 ? 10.039 -15.453 13.211 1 41.41 149 GLN B N 1
ATOM 2391 C CA . GLN B 1 149 ? 9.305 -15.68 14.445 1 41.41 149 GLN B CA 1
ATOM 2392 C C . GLN B 1 149 ? 9.734 -14.711 15.539 1 41.41 149 GLN B C 1
ATOM 2394 O O . GLN B 1 149 ? 10.906 -14.328 15.602 1 41.41 149 GLN B O 1
#

InterPro domains:
  IPR004360 Glyoxalase/fosfomycin resistance/dioxygenase domain [PF00903] (25-142)
  IPR029068 Glyoxalase/Bleomycin resistance protein/Dihydroxybiphenyl dioxygenase [G3DSA:3.10.180.10] (18-149)
  IPR029068 Glyoxalase/Bleomycin resistance protein/Dihydroxybiphenyl dioxygenase [SSF54593] (23-143)
  IPR037523 Vicinal oxygen chelate (VOC), core domain [PS51819] (24-145)

Secondary structure (DSSP, 8-state):
-----------------------EEEEEEEEES-HHHHHHIIIIIS-PPEE--TT--TTEEEEESSTT-EEEEEE---TT-B--TTSEEEEEES-HHHHHHHHHHTT--EE-TT--BT--EE-TTS-EEEEEE-TT--EEEEEE-----/-----------------------EEEEEEEEES-HHHHHHIIIIIS-PPEE--TT--TTEEEEESSTT-EEEEEE---TT-B--TTSEEEEEES-HHHHHHHHHHTT--EE-TT--BT--EE-TTS-EEEEEE-TT--EEEEEE-----

Foldseek 3Di:
DDPPPPPPPPPPPVPPPDDDPPDDAQEAEDEDADPVQLCCCCCPLVVFAWDDDPVPDPQKTWTDLDPRYIYIYGYDDCVPPDDDQVQAAEHEDQCVVVSLVSCVVVVFWKAEPVRHTSAWDADPVGKTKMWGAGPSGHIYMYINDHPPD/DDPPPPPPPPPPPVPPPDDDPPDDAQEAEDEDADPVQLCCCCCPLVVFAWDDDPVPDPQKTWTDLDPRYIYIYGYDDCPPPDDDQVQAAEHEDQCVVVSLVSCVVVVFWKAEPVRHTSAWDADPVGKTKMWGAGPSGHIYMYINDHPPD

Solvent-accessible surface area (backbone atoms only — not comparable to full-atom values): 16344 Å² total; per-residue (Å²): 138,84,80,79,78,77,76,76,72,73,71,71,72,67,71,73,71,70,49,71,28,63,51,23,57,33,34,39,32,37,58,29,67,52,50,68,63,44,46,44,44,46,39,54,50,51,36,28,50,72,48,87,48,88,84,71,46,88,58,43,48,28,29,38,29,48,92,74,28,34,40,37,43,32,49,39,86,46,86,68,54,36,78,51,72,71,34,24,49,28,32,27,17,64,32,51,67,40,40,52,50,27,32,55,77,66,71,47,72,39,14,15,87,84,62,47,70,76,39,65,39,69,44,95,85,65,36,38,30,34,33,36,57,51,92,81,60,52,28,36,34,42,34,40,42,72,75,79,123,136,85,81,78,78,77,75,75,74,74,73,72,70,67,71,72,73,70,50,72,30,63,50,23,57,33,35,40,32,38,58,29,67,52,53,68,62,45,45,45,44,47,38,51,49,51,37,27,51,72,47,87,47,89,84,72,48,88,59,45,51,29,30,37,28,48,92,76,28,35,40,38,42,32,51,40,87,46,86,68,57,36,79,50,73,70,35,24,47,28,31,28,18,65,31,52,69,40,39,53,52,28,33,55,76,65,71,48,72,38,15,15,87,84,61,47,71,76,38,65,38,69,44,96,86,65,36,37,31,35,33,34,56,52,94,80,60,52,29,36,34,42,33,40,42,70,76,77,122

Nearest PDB structures (foldseek):
  7w5e-assembly1_D  TM=8.085E-01  e=1.727E-08  Streptomyces chartreusis
  3ghj-assembly1_A-2  TM=7.401E-01  e=2.092E-08  uncultured bacterium
  3zi1-assembly1_A  TM=7.238E-01  e=2.086E-05  Homo sapiens
  4z04-assembly1_A-2  TM=6.986E-01  e=2.868E-04  Brucella abortus 2308
  8epy-assembly1_A  TM=3.227E-01  e=9.045E-02  Streptomyces sp.

Organism: NCBI:txid1194090

Sequence (298 aa):
MLLLLLCFSVTMVSLAAIKNPGLTFDHYSITVEDLDSSAAFYGEVLSLPEIENKTQKETIRWFSMGPHMELHLIEGDTTKIHMIQRIHLALKTSDLDSLLKNLEANDIYYASAYGKPYTFNTRPDGIRQIYFQDPDGYWIEVNDVADQQMLLLLLCFSVTMVSLAAIKNPGLTFDHYSITVEDLDSSAAFYGEVLSLPEIENKTQKETIRWFSMGPHMELHLIEGDTTKIHMIQRIHLALKTSDLDSLLKNLEANDIYYASAYGKPYTFNTRPDGIRQIYFQDPDGYWIEVNDVADQQ

pLDDT: mean 91.37, std 14.4, range [41.41, 98.94]

Radius of gyration: 23.7 Å; Cα contacts (8 Å, |Δi|>4): 609; chains: 2; bounding box: 44×123×54 Å